Protein AF-A0A430Q143-F1 (afdb_monomer_lite)

Sequence (248 aa):
MFEYNDLSDDVNMSIYPQNSDQIRIHHLNEYNWKRNSNNDSSLFFENNLFEITYNGSSPKLTSSYEQFRISNTTQHHKDMPHLLFKPGWIIQFDILFNNLTSNFNQSRFGLQLMMMSNLTLDPTEEFRKEMTNILLDESVSKMNNNAEQYSRNSTHPSAFLQIKPACFIDNHLRTVQNSRYVHNGKHQDILQNNKIINYSFRSIFCADRLNPNSNNDTSLKPIGIRLLNVSFGTSTDGFYAKSKFIVW

Foldseek 3Di:
DKKFQPPVLALAPPVDDPPDPRMDDDDQVQWDKDKDCPPVPDPDDDVQKGKIKIWTDHPQADTKMKMKMAGCPFFFDPFPPRDTHDHPQDMDIKIKFAQHDAPYPRIWDWDKDKAWALAFDDQPWAFDDDPQKGFRNHIPVVVVDPDDDDDPPDPDGGRIDGHDQWKFLDPVDRDPVRIFGKDKHPDWHDDPDCPVVCPDPVCVVQVCQSDVPPPDPDPRHHIDITIMMMITGHRPPSSCVPSVIIMD

Structure (mmCIF, N/CA/C/O backbone):
data_AF-A0A430Q143-F1
#
_entry.id   AF-A0A430Q143-F1
#
loop_
_atom_site.group_PDB
_atom_site.id
_atom_site.type_symbol
_atom_site.label_atom_id
_atom_site.label_alt_id
_atom_site.label_comp_id
_atom_site.label_asym_id
_atom_site.label_entity_id
_atom_site.label_seq_id
_atom_site.pdbx_PDB_ins_code
_atom_site.Cartn_x
_atom_site.Cartn_y
_atom_site.Cartn_z
_atom_site.occupancy
_atom_site.B_iso_or_equiv
_atom_site.auth_seq_id
_atom_site.auth_comp_id
_atom_site.auth_asym_id
_atom_site.auth_atom_id
_atom_site.pdbx_PDB_model_num
ATOM 1 N N . MET A 1 1 ? -8.078 -1.698 -2.113 1.00 86.81 1 MET A N 1
ATOM 2 C CA . MET A 1 1 ? -8.219 -1.736 -0.643 1.00 86.81 1 MET A CA 1
ATOM 3 C C . MET A 1 1 ? -9.053 -2.952 -0.282 1.00 86.81 1 MET A C 1
ATOM 5 O O . MET A 1 1 ? -9.912 -3.336 -1.069 1.00 86.81 1 MET A O 1
ATOM 9 N N . PHE A 1 2 ? -8.799 -3.554 0.870 1.00 87.56 2 PHE A N 1
ATOM 10 C CA . PHE A 1 2 ? -9.586 -4.660 1.399 1.00 87.56 2 PHE A CA 1
ATOM 11 C C . PHE A 1 2 ? -10.156 -4.288 2.752 1.00 87.56 2 PHE A C 1
ATOM 13 O O . PHE A 1 2 ? 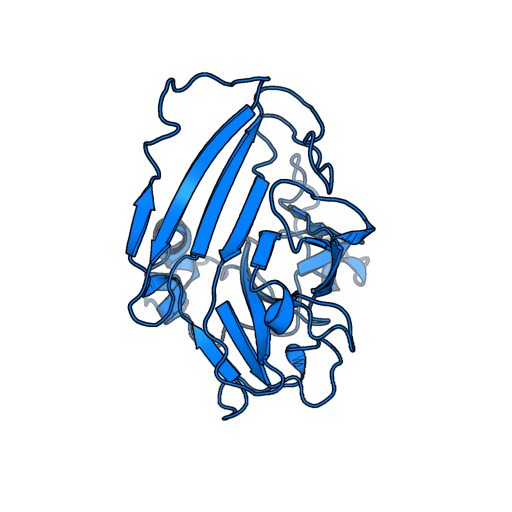-9.499 -3.603 3.533 1.00 87.56 2 PHE A O 1
ATOM 20 N N . GLU A 1 3 ? -11.347 -4.792 3.013 1.00 87.94 3 GLU A N 1
ATOM 21 C CA . GLU A 1 3 ? -11.880 -4.979 4.347 1.00 87.94 3 GLU A CA 1
ATOM 22 C C . GLU A 1 3 ? -12.007 -6.486 4.578 1.00 87.94 3 GLU A C 1
ATOM 24 O O . GLU A 1 3 ? -12.503 -7.188 3.700 1.00 87.94 3 GLU A O 1
ATOM 29 N N . TYR A 1 4 ? -11.577 -7.004 5.720 1.00 88.62 4 TYR A N 1
ATOM 30 C CA . TYR A 1 4 ? -11.740 -8.416 6.048 1.00 88.62 4 TYR A CA 1
ATOM 31 C C . TYR A 1 4 ? -12.174 -8.601 7.498 1.00 88.62 4 TYR A C 1
ATOM 33 O O . TYR A 1 4 ? -11.926 -7.747 8.352 1.00 88.62 4 TYR A O 1
ATOM 41 N N . ASN A 1 5 ? -12.868 -9.703 7.758 1.00 88.38 5 ASN A N 1
ATOM 42 C CA . ASN A 1 5 ? -13.300 -10.082 9.092 1.00 88.38 5 ASN A CA 1
ATOM 43 C C . ASN A 1 5 ? -12.167 -10.837 9.790 1.00 88.38 5 ASN A C 1
ATOM 45 O O . ASN A 1 5 ? -11.979 -12.030 9.552 1.00 88.38 5 ASN A O 1
ATOM 49 N N . ASP A 1 6 ? -11.395 -10.138 10.617 1.00 86.31 6 ASP A N 1
ATOM 50 C CA . ASP A 1 6 ? -10.249 -10.713 11.314 1.00 86.31 6 ASP A CA 1
ATOM 51 C C . ASP A 1 6 ? -10.681 -11.512 12.549 1.00 86.31 6 ASP A C 1
ATOM 53 O O . ASP A 1 6 ? -10.524 -11.076 13.689 1.00 86.31 6 ASP A O 1
ATOM 57 N N . LEU A 1 7 ? -11.262 -12.688 12.307 1.00 84.94 7 LEU A N 1
ATOM 58 C CA . LEU A 1 7 ? -11.804 -13.564 13.351 1.00 84.94 7 LEU A CA 1
ATOM 59 C C . LEU A 1 7 ? -10.733 -14.018 14.352 1.00 84.94 7 LEU A C 1
ATOM 61 O O . LEU A 1 7 ? -11.012 -14.168 15.542 1.00 84.94 7 LEU A O 1
ATOM 65 N N . SER A 1 8 ? -9.519 -14.240 13.849 1.00 84.56 8 SER A N 1
ATOM 66 C CA . SER A 1 8 ? -8.346 -14.672 14.616 1.00 84.56 8 SER A CA 1
ATOM 67 C C . SER A 1 8 ? -7.631 -13.515 15.306 1.00 84.56 8 SER A C 1
ATOM 69 O O . SER A 1 8 ? -6.799 -13.752 16.181 1.00 84.56 8 SER A O 1
ATOM 71 N N . ASP A 1 9 ? -7.942 -12.282 14.901 1.00 82.88 9 ASP A N 1
ATOM 72 C CA . ASP A 1 9 ? -7.327 -11.063 15.402 1.00 82.88 9 ASP A CA 1
ATOM 73 C C . ASP A 1 9 ? -5.793 -11.038 15.223 1.00 82.88 9 ASP A C 1
ATOM 75 O O . ASP A 1 9 ? -5.040 -10.572 16.080 1.00 82.88 9 ASP A O 1
ATOM 79 N N . ASP A 1 10 ? -5.299 -11.597 14.117 1.00 83.25 10 ASP A N 1
ATOM 80 C CA . ASP A 1 10 ? -3.870 -11.790 13.839 1.00 83.25 10 ASP A CA 1
ATOM 81 C C . ASP A 1 10 ? -3.296 -10.765 12.847 1.00 83.25 10 ASP A C 1
ATOM 83 O O . ASP A 1 10 ? -2.088 -10.741 12.596 1.00 83.25 10 ASP A O 1
ATOM 87 N N . VAL A 1 11 ? -4.150 -9.883 12.313 1.00 82.69 11 VAL A N 1
ATOM 88 C CA . VAL A 1 11 ? -3.799 -8.855 11.324 1.00 82.69 11 VAL A CA 1
ATOM 89 C C . VAL A 1 11 ? -3.174 -9.456 10.056 1.00 82.69 11 VAL A C 1
ATOM 91 O O . VAL A 1 11 ? -2.429 -8.792 9.336 1.00 82.69 11 VAL A O 1
ATOM 94 N N . ASN A 1 12 ? -3.470 -10.717 9.744 1.00 82.31 12 ASN A N 1
ATOM 95 C CA . ASN A 1 12 ? -2.880 -11.405 8.610 1.00 82.31 12 ASN A CA 1
ATOM 96 C C . ASN A 1 12 ? -3.915 -11.657 7.513 1.00 82.31 12 ASN A C 1
ATOM 98 O O . ASN A 1 12 ? -4.542 -12.708 7.439 1.00 82.31 12 ASN A O 1
ATOM 102 N N . MET A 1 13 ? -4.035 -10.718 6.574 1.00 81.31 13 MET A N 1
ATOM 103 C CA . MET A 1 13 ? -4.936 -10.878 5.428 1.00 81.31 13 MET A CA 1
ATOM 104 C C . MET A 1 13 ? -4.580 -12.073 4.520 1.00 81.31 13 MET A C 1
ATOM 106 O O . MET A 1 13 ? -5.461 -12.604 3.848 1.00 81.31 13 MET A O 1
ATOM 110 N N . SER A 1 14 ? -3.325 -12.545 4.511 1.00 73.25 14 SER A N 1
ATOM 111 C CA . SER A 1 14 ? -2.878 -13.573 3.552 1.00 73.25 14 SER A CA 1
ATOM 112 C C . SER A 1 14 ? -3.553 -14.941 3.712 1.00 73.25 14 SER A C 1
ATOM 114 O O . SER A 1 14 ? -3.473 -15.764 2.803 1.00 73.25 14 SER A O 1
ATOM 116 N N . ILE A 1 15 ? -4.239 -15.189 4.832 1.00 73.62 15 ILE A N 1
ATOM 117 C CA . ILE A 1 15 ? -4.971 -16.442 5.070 1.00 73.62 15 ILE A CA 1
ATOM 118 C C . ILE A 1 15 ? -6.372 -16.452 4.445 1.00 73.62 15 ILE A C 1
ATOM 120 O O . ILE A 1 15 ? -6.985 -17.515 4.347 1.00 73.62 15 ILE A O 1
ATOM 124 N N . TYR A 1 16 ? -6.895 -15.294 4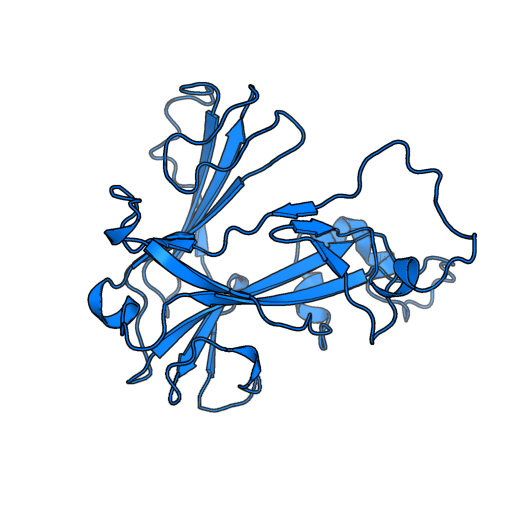.030 1.00 74.12 16 TYR A N 1
ATOM 125 C CA . TYR A 1 16 ? -8.256 -15.187 3.515 1.00 74.12 16 TYR A CA 1
ATOM 126 C C . TYR A 1 16 ? -8.261 -15.242 1.975 1.00 74.12 16 TYR A C 1
ATOM 128 O O . TYR A 1 16 ? -7.617 -14.417 1.321 1.00 74.12 16 TYR A O 1
ATOM 136 N N . PRO A 1 17 ? -9.006 -16.175 1.350 1.00 71.75 17 PRO A N 1
ATOM 137 C CA . PRO A 1 17 ? -9.115 -16.222 -0.103 1.00 71.75 17 PRO A CA 1
ATOM 138 C C . PRO A 1 17 ? -9.960 -15.053 -0.630 1.00 71.75 17 PRO A C 1
ATOM 140 O O . PRO A 1 17 ? -10.962 -14.681 -0.023 1.00 71.75 17 PRO A O 1
ATOM 143 N N . GLN A 1 18 ? -9.602 -14.508 -1.801 1.00 66.56 18 GLN A N 1
ATOM 144 C CA . GLN A 1 18 ? -10.242 -13.313 -2.386 1.00 66.56 18 GLN A CA 1
ATOM 145 C C . GLN A 1 18 ? -11.763 -13.432 -2.605 1.00 66.56 18 GLN A C 1
ATOM 147 O O . GLN A 1 18 ? -12.446 -12.414 -2.618 1.00 66.56 18 GLN A O 1
ATOM 152 N N . ASN A 1 19 ? -12.292 -14.653 -2.743 1.00 65.50 19 ASN A N 1
ATOM 153 C CA . ASN A 1 19 ? -13.724 -14.931 -2.932 1.00 65.50 19 ASN A CA 1
ATOM 154 C C . ASN A 1 19 ? -14.425 -15.382 -1.638 1.00 65.50 19 ASN A C 1
ATOM 156 O O . ASN A 1 19 ? -15.444 -16.066 -1.691 1.00 65.50 19 ASN A O 1
ATOM 160 N N . SER A 1 20 ? -13.846 -15.076 -0.479 1.00 78.06 20 SER A N 1
ATOM 161 C CA . SER A 1 20 ? -14.454 -15.369 0.815 1.00 78.06 20 SER A CA 1
ATOM 162 C C . SER A 1 20 ? -15.526 -14.340 1.158 1.00 78.06 20 SER A C 1
ATOM 164 O O . SER A 1 20 ? -15.284 -13.141 1.038 1.00 78.06 20 SER A O 1
ATOM 166 N N . ASP A 1 21 ? -16.643 -14.788 1.734 1.00 84.88 21 ASP A N 1
ATOM 167 C CA . ASP A 1 21 ? -17.639 -13.905 2.365 1.00 84.88 21 ASP A CA 1
ATOM 168 C C . ASP A 1 21 ? -17.055 -13.098 3.546 1.00 84.88 21 ASP A C 1
ATOM 170 O O . ASP A 1 21 ? -17.686 -12.175 4.057 1.00 84.88 21 ASP A O 1
ATOM 174 N N . GLN A 1 22 ? -15.836 -13.439 3.979 1.00 87.62 22 GLN A N 1
ATOM 175 C CA . GLN A 1 22 ? -15.070 -12.744 5.013 1.00 87.62 22 GLN A CA 1
ATOM 176 C C . GLN A 1 22 ? -14.208 -11.595 4.468 1.00 87.62 22 GLN A C 1
ATOM 178 O O . GLN A 1 22 ? -13.495 -10.973 5.251 1.00 87.62 22 GLN A O 1
ATOM 183 N N . ILE A 1 23 ? -14.229 -11.312 3.159 1.00 88.62 23 ILE A N 1
ATOM 184 C CA . ILE A 1 23 ? -13.501 -10.190 2.553 1.00 88.62 23 ILE A CA 1
ATOM 185 C C . ILE A 1 23 ? -14.451 -9.345 1.708 1.00 88.62 23 ILE A C 1
ATOM 187 O O . ILE A 1 23 ? -15.268 -9.849 0.943 1.00 88.62 23 ILE A O 1
ATOM 191 N N . ARG A 1 24 ? -14.284 -8.027 1.779 1.00 87.00 24 ARG A N 1
ATOM 192 C CA . ARG A 1 24 ? -14.801 -7.078 0.798 1.00 87.00 24 ARG A CA 1
ATOM 193 C C . ARG A 1 24 ? -13.650 -6.376 0.102 1.00 87.00 24 ARG A C 1
ATOM 195 O O . ARG A 1 24 ? -12.766 -5.793 0.729 1.00 87.00 24 ARG A O 1
ATOM 202 N N . ILE A 1 25 ? -13.672 -6.428 -1.224 1.00 85.81 25 ILE A N 1
ATOM 203 C CA . ILE A 1 25 ? -12.694 -5.746 -2.066 1.00 85.81 25 ILE A CA 1
ATOM 204 C C . ILE A 1 25 ? -13.269 -4.393 -2.473 1.00 85.81 25 ILE A C 1
ATOM 206 O O . ILE A 1 25 ? -14.365 -4.296 -3.020 1.00 85.81 25 ILE A O 1
ATOM 210 N N . HIS A 1 26 ? -12.496 -3.344 -2.223 1.00 83.44 26 HIS A N 1
ATOM 211 C CA . HIS A 1 26 ? -12.792 -1.989 -2.654 1.00 83.44 26 HIS A CA 1
ATOM 212 C C . HIS A 1 26 ? -11.775 -1.587 -3.718 1.00 83.44 26 HIS A C 1
ATOM 214 O O . HIS A 1 26 ? -10.597 -1.327 -3.422 1.00 83.44 26 HIS A O 1
ATOM 220 N N . HIS A 1 27 ? -12.217 -1.564 -4.972 1.00 82.38 27 HIS A N 1
ATOM 221 C CA . HIS A 1 27 ? -11.365 -1.178 -6.086 1.00 82.38 27 HIS A CA 1
ATOM 222 C C . HIS A 1 27 ? -11.224 0.347 -6.136 1.00 82.38 27 HIS A C 1
ATOM 224 O O . HIS A 1 27 ? -12.205 1.069 -6.283 1.00 82.38 27 HIS A O 1
ATOM 230 N N . LEU A 1 28 ? -9.990 0.847 -6.016 1.00 81.62 28 LEU A N 1
ATOM 231 C CA . LEU A 1 28 ? -9.709 2.290 -5.967 1.00 81.62 28 LEU A CA 1
ATOM 232 C C . LEU A 1 28 ? -10.005 3.014 -7.295 1.00 81.62 28 LEU A C 1
ATOM 234 O O . LEU A 1 28 ? -10.127 4.234 -7.316 1.00 81.62 28 LEU A O 1
ATOM 238 N N . ASN A 1 29 ? -10.176 2.278 -8.397 1.00 79.44 29 ASN A N 1
ATOM 239 C CA . ASN A 1 29 ? -10.626 2.824 -9.681 1.00 79.44 29 ASN A CA 1
ATOM 240 C C . ASN A 1 29 ? -12.134 3.153 -9.713 1.00 79.44 29 ASN A C 1
ATOM 242 O O . ASN A 1 29 ? -12.566 3.867 -10.610 1.00 79.44 29 ASN A O 1
ATOM 246 N N . GLU A 1 30 ? -12.929 2.672 -8.749 1.00 80.19 30 GLU A N 1
ATOM 247 C CA . GLU A 1 30 ? -14.344 3.051 -8.583 1.00 80.19 30 GLU A CA 1
ATOM 248 C C . GLU A 1 30 ? -14.506 4.407 -7.869 1.00 80.19 30 GLU A C 1
ATOM 250 O O . GLU A 1 30 ? -15.625 4.896 -7.697 1.00 80.19 30 GLU A O 1
ATOM 255 N N . TYR A 1 31 ? -13.408 5.011 -7.408 1.00 82.56 31 TYR A N 1
ATOM 256 C CA . TYR A 1 31 ? -13.429 6.235 -6.616 1.00 82.56 31 TYR A CA 1
ATOM 257 C C . TYR A 1 31 ? -13.321 7.447 -7.532 1.00 82.56 31 TYR A C 1
ATOM 259 O O . TYR A 1 31 ? -12.546 7.479 -8.487 1.00 82.56 31 TYR A O 1
ATOM 267 N N . ASN A 1 32 ? -14.080 8.484 -7.199 1.00 84.75 32 ASN A N 1
ATOM 268 C CA . ASN A 1 32 ? -13.930 9.792 -7.804 1.00 84.75 32 ASN A CA 1
ATOM 269 C C . ASN A 1 32 ? -12.822 10.549 -7.070 1.00 84.75 32 ASN A C 1
ATOM 271 O O . ASN A 1 32 ? -13.020 10.998 -5.935 1.00 84.75 32 ASN A O 1
ATOM 275 N N . TRP A 1 33 ? -11.666 10.651 -7.721 1.00 84.38 33 TRP A N 1
ATOM 276 C CA . TRP A 1 33 ? -10.485 11.334 -7.210 1.00 84.38 33 TRP A CA 1
ATOM 277 C C . TRP A 1 33 ? -10.480 12.798 -7.634 1.00 84.38 33 TRP A C 1
ATOM 279 O O . TRP A 1 33 ? -10.574 13.124 -8.817 1.00 84.38 33 TRP A O 1
ATOM 289 N N . LYS A 1 34 ? -10.330 13.693 -6.661 1.00 85.88 34 LYS A N 1
ATOM 290 C CA . LYS A 1 34 ? -10.215 15.133 -6.882 1.00 85.88 34 LYS A CA 1
ATOM 291 C C . LYS A 1 34 ? -8.958 15.646 -6.210 1.00 85.88 34 LYS A C 1
ATOM 293 O O . LYS A 1 34 ? -8.753 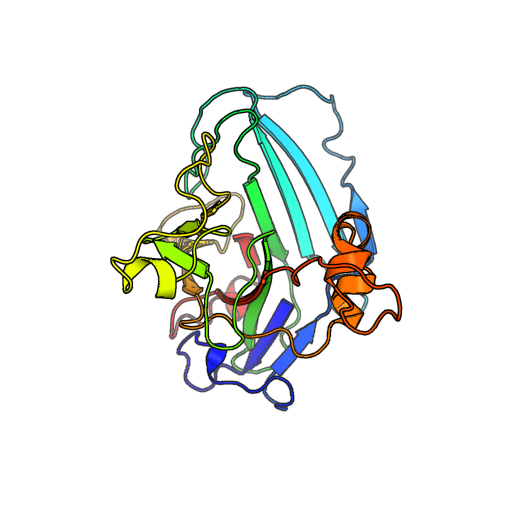15.409 -5.022 1.00 85.88 34 LYS A O 1
ATOM 298 N N . ARG A 1 35 ? -8.137 16.387 -6.953 1.00 83.38 35 ARG A N 1
ATOM 299 C CA . ARG A 1 35 ? -7.032 17.140 -6.357 1.00 83.38 35 ARG A CA 1
ATOM 300 C C . ARG A 1 35 ? -7.601 18.125 -5.338 1.00 83.38 35 ARG A C 1
ATOM 302 O O . ARG A 1 35 ? -8.546 18.854 -5.640 1.00 83.38 35 ARG A O 1
ATOM 309 N N . ASN A 1 36 ? -7.030 18.136 -4.142 1.00 77.50 36 ASN A N 1
ATOM 310 C CA . ASN A 1 36 ? -7.363 19.113 -3.123 1.00 77.50 36 ASN A CA 1
ATOM 311 C C . ASN A 1 36 ? -6.637 20.427 -3.433 1.00 77.50 36 ASN A C 1
ATOM 313 O O . ASN A 1 36 ? -5.451 20.566 -3.146 1.00 77.50 36 ASN A O 1
ATOM 317 N N . SER A 1 37 ? -7.349 21.377 -4.035 1.00 68.31 37 SER A N 1
ATOM 318 C CA . SER A 1 37 ? -6.799 22.678 -4.428 1.00 68.31 37 SER A CA 1
ATOM 319 C C . SER A 1 37 ? -6.650 23.665 -3.267 1.00 68.31 37 SER A C 1
ATOM 321 O O . SER A 1 37 ? -6.117 24.751 -3.456 1.00 68.31 37 SER A O 1
ATOM 323 N N . ASN A 1 38 ? -7.103 23.324 -2.055 1.00 63.19 38 ASN A N 1
ATOM 324 C CA . ASN A 1 38 ? -7.001 24.233 -0.907 1.00 63.19 38 ASN A CA 1
ATOM 325 C C . ASN A 1 38 ? -5.547 24.467 -0.454 1.00 63.19 38 ASN A C 1
ATOM 327 O O . ASN A 1 38 ? -5.288 25.462 0.213 1.00 63.19 38 ASN A O 1
ATOM 331 N N . ASN A 1 39 ? -4.611 23.601 -0.866 1.00 53.88 39 ASN A N 1
ATOM 332 C CA . ASN A 1 39 ? -3.168 23.764 -0.658 1.00 53.88 39 ASN A CA 1
ATOM 333 C C . ASN A 1 39 ? -2.442 24.306 -1.911 1.00 53.88 39 ASN A C 1
ATOM 335 O O . ASN A 1 39 ? -1.217 24.335 -1.936 1.00 53.88 39 ASN A O 1
ATOM 339 N N . ASP A 1 40 ? -3.162 24.753 -2.953 1.00 55.44 40 ASP A N 1
ATOM 340 C CA . ASP A 1 40 ? -2.560 25.326 -4.173 1.00 55.44 40 ASP A CA 1
ATOM 341 C C . ASP A 1 40 ? -2.059 26.770 -3.977 1.00 55.44 40 ASP A C 1
ATOM 343 O O . ASP A 1 40 ? -1.713 27.440 -4.956 1.00 55.44 40 ASP A O 1
ATOM 347 N N . SER A 1 41 ? -1.999 27.278 -2.737 1.00 46.50 41 SER A N 1
ATOM 348 C CA . SER A 1 41 ? -1.341 28.548 -2.426 1.00 46.50 41 SER A CA 1
ATOM 349 C C . SER A 1 41 ? 0.168 28.387 -2.601 1.00 46.50 41 SER A C 1
ATOM 351 O O . SER A 1 41 ? 0.933 28.242 -1.655 1.00 46.50 41 SER A O 1
ATOM 353 N N . SER A 1 42 ? 0.545 28.458 -3.873 1.00 46.97 42 SER A N 1
ATOM 354 C CA . SER A 1 42 ? 1.858 28.399 -4.482 1.00 46.97 42 SER A CA 1
ATOM 355 C C . SER A 1 42 ? 2.472 27.009 -4.680 1.00 46.97 42 SER A C 1
ATOM 357 O O . SER A 1 42 ? 2.669 26.225 -3.763 1.00 46.97 42 SER A O 1
ATOM 359 N N . LEU A 1 43 ? 2.862 26.740 -5.928 1.00 54.56 43 LEU A N 1
ATOM 360 C CA . LEU A 1 43 ? 3.749 25.650 -6.348 1.00 54.56 43 LEU A CA 1
ATOM 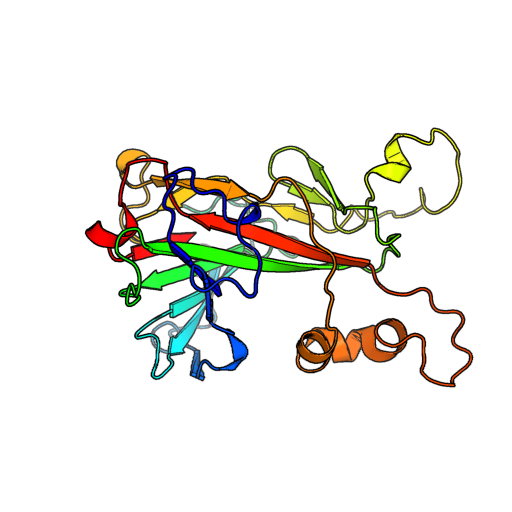361 C C . LEU A 1 43 ? 5.187 25.848 -5.805 1.00 54.56 43 LEU A C 1
ATOM 363 O O . LEU A 1 43 ? 6.160 25.566 -6.504 1.00 54.56 43 LEU A O 1
ATOM 367 N N . PHE A 1 44 ? 5.343 26.406 -4.603 1.00 54.53 44 PHE A N 1
ATOM 368 C CA . PHE A 1 44 ? 6.627 26.591 -3.945 1.00 54.53 44 PHE A CA 1
ATOM 369 C C . PHE A 1 44 ? 6.860 25.450 -2.959 1.00 54.53 44 PHE A C 1
ATOM 371 O O . PHE A 1 44 ? 5.944 24.956 -2.308 1.00 54.53 44 PHE A O 1
ATOM 378 N N . PHE A 1 45 ? 8.113 25.014 -2.870 1.00 60.44 45 PHE A N 1
ATOM 379 C CA . PHE A 1 45 ? 8.533 24.036 -1.880 1.00 60.44 45 PHE A CA 1
ATOM 380 C C . PHE A 1 45 ? 8.561 24.704 -0.498 1.00 60.44 45 PHE A C 1
ATOM 382 O O . PHE A 1 45 ? 9.593 25.246 -0.094 1.00 60.44 45 PHE A O 1
ATOM 389 N N . GLU A 1 46 ? 7.448 24.694 0.233 1.00 64.81 46 GLU A N 1
ATOM 390 C CA . GLU A 1 46 ? 7.463 25.084 1.643 1.00 64.81 46 GLU A CA 1
ATOM 391 C C . GLU A 1 46 ? 8.360 24.113 2.419 1.00 64.81 46 GLU A C 1
ATOM 393 O O . GLU A 1 46 ? 8.206 22.895 2.342 1.00 64.81 46 GLU A O 1
ATOM 398 N N . ASN A 1 47 ? 9.349 24.641 3.145 1.00 73.31 47 ASN A N 1
ATOM 399 C CA . ASN A 1 47 ? 10.352 23.831 3.846 1.00 73.31 47 ASN A CA 1
ATOM 400 C C . ASN A 1 47 ? 11.012 22.769 2.951 1.00 73.31 47 ASN A C 1
ATOM 402 O O . ASN A 1 47 ? 11.253 21.644 3.393 1.00 73.31 47 ASN A O 1
ATOM 406 N N . ASN A 1 48 ? 11.298 23.110 1.689 1.00 81.31 48 ASN A N 1
ATOM 407 C CA . ASN A 1 48 ? 11.934 22.193 0.741 1.00 81.31 48 ASN A CA 1
ATOM 408 C C . ASN A 1 48 ? 11.079 20.960 0.373 1.00 81.31 48 ASN A C 1
ATOM 410 O O . ASN A 1 48 ? 11.585 20.040 -0.268 1.00 81.31 48 ASN A O 1
ATOM 414 N N . LEU A 1 49 ? 9.785 20.947 0.721 1.00 82.12 49 LEU A N 1
ATOM 415 C CA . LEU A 1 49 ? 8.828 19.887 0.401 1.00 82.12 49 LEU A CA 1
ATOM 416 C C . LEU A 1 49 ? 7.725 20.412 -0.512 1.00 82.12 49 LEU A C 1
ATOM 418 O O . LEU A 1 49 ? 7.178 21.489 -0.308 1.00 82.12 49 LEU A O 1
ATOM 422 N N . PHE A 1 50 ? 7.387 19.616 -1.515 1.00 82.94 50 PHE A N 1
ATOM 423 C CA . PHE A 1 50 ? 6.228 19.826 -2.361 1.00 82.94 50 PHE A CA 1
ATOM 424 C C . PHE A 1 50 ? 5.248 18.682 -2.134 1.00 82.94 50 PHE A C 1
ATOM 426 O O . PHE A 1 50 ? 5.634 17.509 -2.156 1.00 82.94 50 PHE A O 1
ATOM 433 N N . GLU A 1 51 ? 3.986 19.032 -1.912 1.00 82.69 51 GLU A N 1
ATOM 434 C CA . GLU A 1 51 ? 2.926 18.103 -1.551 1.00 82.69 51 GLU A CA 1
ATOM 435 C C . GLU A 1 51 ? 1.722 18.280 -2.477 1.00 82.69 51 GLU A C 1
ATOM 437 O O . GLU A 1 51 ? 1.259 19.394 -2.714 1.00 82.69 51 GLU A O 1
ATOM 442 N N . ILE A 1 52 ? 1.191 17.166 -2.978 1.00 82.88 52 ILE A N 1
ATOM 443 C CA . ILE A 1 52 ? -0.091 17.124 -3.681 1.00 82.88 52 ILE A CA 1
ATOM 444 C C . ILE A 1 52 ? -0.984 16.108 -2.985 1.00 82.88 52 ILE A C 1
ATOM 446 O O . ILE A 1 52 ? -0.603 14.952 -2.818 1.00 82.88 52 ILE A O 1
ATOM 450 N N . THR A 1 53 ? -2.209 16.516 -2.672 1.00 83.50 53 THR A N 1
ATOM 451 C CA . THR A 1 53 ? -3.215 15.641 -2.067 1.00 83.50 53 THR A CA 1
ATOM 452 C C . THR A 1 53 ? -4.369 15.402 -3.033 1.00 83.50 53 THR A C 1
ATOM 454 O O . THR A 1 53 ? -4.906 16.342 -3.622 1.00 83.50 53 THR A O 1
ATOM 457 N N . TYR A 1 54 ? -4.779 14.146 -3.171 1.00 85.06 54 TYR A N 1
ATOM 458 C CA . TYR A 1 54 ? -5.950 13.708 -3.919 1.00 85.06 54 TYR A CA 1
ATOM 459 C C . TYR A 1 54 ? -6.969 13.093 -2.969 1.00 85.06 54 TYR A C 1
ATOM 461 O O . TYR A 1 54 ? -6.699 12.105 -2.298 1.00 85.06 54 TYR A O 1
ATOM 469 N N . ASN A 1 55 ? -8.173 13.648 -2.956 1.00 84.25 55 ASN A N 1
ATOM 470 C CA . ASN A 1 55 ? -9.287 13.141 -2.174 1.00 84.25 55 ASN A CA 1
ATOM 471 C C . ASN A 1 55 ? -10.131 12.209 -3.045 1.00 84.25 55 ASN A C 1
ATOM 473 O O . ASN A 1 55 ? -10.679 12.630 -4.064 1.00 84.25 55 ASN A O 1
ATOM 477 N N . GLY A 1 56 ? -10.240 10.954 -2.633 1.00 82.81 56 GLY A N 1
ATOM 478 C CA . GLY A 1 56 ? -11.088 9.933 -3.227 1.00 82.81 56 GLY A CA 1
ATOM 479 C C . GLY A 1 56 ? -12.406 9.804 -2.471 1.00 82.81 56 GLY A C 1
ATOM 480 O O . GLY A 1 56 ? -12.457 9.727 -1.242 1.00 82.81 56 GLY A O 1
ATOM 481 N N . SER A 1 57 ? -13.503 9.744 -3.214 1.00 78.56 57 SER A N 1
ATOM 482 C CA . SER A 1 57 ? -14.824 9.451 -2.654 1.00 78.56 57 SER A CA 1
ATOM 483 C C . SER A 1 57 ? -15.529 8.401 -3.495 1.00 78.56 57 SER A C 1
ATOM 485 O O . SER A 1 57 ? -15.405 8.394 -4.718 1.00 78.56 57 SER A O 1
ATOM 487 N N . SER A 1 58 ? -16.285 7.516 -2.853 1.00 75.69 58 SER A N 1
ATOM 488 C CA . SER A 1 58 ? -17.199 6.614 -3.549 1.00 75.69 58 SER A CA 1
ATOM 489 C C . SER A 1 58 ? -18.513 6.507 -2.772 1.00 75.69 58 SER A C 1
ATOM 491 O O . SER A 1 58 ? -18.532 6.754 -1.566 1.00 75.69 58 SER A O 1
ATOM 493 N N . PRO A 1 59 ? -19.626 6.103 -3.406 1.00 66.44 59 PRO A N 1
ATOM 494 C CA . PRO A 1 59 ? -20.887 5.873 -2.694 1.00 66.44 59 PRO A CA 1
ATOM 495 C C . PRO A 1 59 ? -20.771 4.846 -1.556 1.00 66.44 59 PRO A C 1
ATOM 497 O O . PRO A 1 59 ? -21.588 4.842 -0.643 1.00 66.44 59 PRO A O 1
ATOM 500 N N . LYS A 1 60 ? -19.757 3.971 -1.618 1.00 62.72 60 LYS A N 1
ATOM 501 C CA . LYS A 1 60 ? -19.474 2.928 -0.625 1.00 62.72 60 LYS A CA 1
ATOM 502 C C . LYS A 1 60 ? -18.490 3.391 0.460 1.00 62.72 60 LYS A C 1
ATOM 504 O O . LYS A 1 60 ? -18.321 2.682 1.446 1.00 62.72 60 LYS A O 1
ATOM 509 N N . LEU A 1 61 ? -17.808 4.526 0.269 1.00 63.53 61 LEU A N 1
ATOM 510 C CA . LEU A 1 61 ? -16.738 5.011 1.139 1.00 63.53 61 LEU A CA 1
ATOM 511 C C . LEU A 1 61 ? -16.686 6.546 1.172 1.00 63.53 61 LEU A C 1
ATOM 513 O O . LEU A 1 61 ? -16.283 7.210 0.211 1.00 63.53 61 LEU A O 1
ATOM 517 N N . THR A 1 62 ? -17.030 7.112 2.323 1.00 55.69 62 THR A N 1
ATOM 518 C CA . THR A 1 62 ? -16.863 8.535 2.614 1.00 55.69 62 THR A CA 1
ATOM 519 C C . THR A 1 62 ? -15.435 8.792 3.100 1.00 55.69 62 THR A C 1
ATOM 521 O O . THR A 1 62 ? -15.125 8.484 4.239 1.00 55.69 62 THR A O 1
ATOM 524 N N . SER A 1 63 ? -14.594 9.366 2.229 1.00 60.97 63 SER A N 1
ATOM 525 C CA . SER A 1 63 ? -13.252 9.944 2.472 1.00 60.97 63 SER A CA 1
ATOM 526 C C . SER A 1 63 ? -12.039 9.007 2.630 1.00 60.97 63 SER A C 1
ATOM 528 O O . SER A 1 63 ? -11.503 8.812 3.717 1.00 60.97 63 SER A O 1
ATOM 530 N N . SER A 1 64 ? -11.496 8.541 1.503 1.00 61.25 64 SER A N 1
ATOM 531 C CA . SER A 1 64 ? -10.069 8.185 1.410 1.00 61.25 64 SER A CA 1
ATOM 532 C C . SER A 1 64 ? -9.302 9.352 0.793 1.00 61.25 64 SER A C 1
ATOM 534 O O . SER A 1 64 ? -9.824 9.997 -0.112 1.00 61.25 64 SER A O 1
ATOM 536 N N . TYR A 1 65 ? -8.072 9.630 1.210 1.00 67.06 65 TYR A N 1
ATOM 537 C CA . TYR A 1 65 ? -7.204 10.515 0.433 1.00 67.06 65 TYR A CA 1
ATOM 538 C C . TYR A 1 65 ? -5.801 9.934 0.289 1.00 67.06 65 TYR A C 1
ATOM 540 O O . TYR A 1 65 ? -5.301 9.236 1.168 1.00 67.06 65 TYR A O 1
ATOM 548 N N . GLU A 1 66 ? -5.186 10.218 -0.851 1.00 70.31 66 GLU A N 1
ATOM 549 C CA . GLU A 1 66 ? -3.815 9.854 -1.193 1.00 70.31 66 GLU A CA 1
ATOM 550 C C . GLU A 1 66 ? -2.987 11.132 -1.267 1.00 70.31 66 GLU A C 1
ATOM 552 O O . GLU A 1 66 ? -3.407 12.123 -1.869 1.00 70.31 66 GLU A O 1
ATOM 557 N N . GLN A 1 67 ? -1.816 11.130 -0.644 1.00 71.38 67 GLN A N 1
ATOM 558 C CA . GLN A 1 67 ? -0.960 12.304 -0.555 1.00 71.38 67 GLN A CA 1
ATOM 559 C C . GLN A 1 67 ? 0.444 11.964 -1.041 1.00 71.38 67 GLN A C 1
ATOM 561 O O . GLN A 1 67 ? 1.086 11.024 -0.579 1.00 71.38 67 GLN A O 1
ATOM 566 N N . PHE A 1 68 ? 0.915 12.751 -1.998 1.00 75.88 68 PHE A N 1
ATOM 567 C CA . PHE A 1 68 ? 2.181 12.576 -2.688 1.00 75.88 68 PHE A CA 1
ATOM 568 C C . PHE A 1 68 ? 3.121 13.679 -2.234 1.00 75.88 68 PHE A C 1
ATOM 570 O O . PHE A 1 68 ? 2.762 14.856 -2.302 1.00 75.88 68 PHE A O 1
ATOM 577 N N . ARG A 1 69 ? 4.330 13.315 -1.802 1.00 79.19 69 ARG A N 1
ATOM 578 C CA . ARG A 1 69 ? 5.350 14.284 -1.391 1.00 79.19 69 ARG A CA 1
ATOM 579 C C . ARG A 1 69 ? 6.676 14.040 -2.081 1.00 79.19 69 ARG A C 1
ATOM 581 O O . ARG A 1 69 ? 7.145 12.906 -2.186 1.00 79.19 69 ARG A O 1
ATOM 588 N N . ILE A 1 70 ? 7.305 15.131 -2.493 1.00 80.44 70 ILE A N 1
ATOM 589 C CA . ILE A 1 70 ? 8.677 15.156 -2.999 1.00 80.44 70 ILE A CA 1
ATOM 590 C C . ILE A 1 70 ? 9.455 16.254 -2.281 1.00 80.44 70 ILE A C 1
ATOM 592 O O . ILE A 1 70 ? 8.887 17.251 -1.847 1.00 80.44 70 ILE A O 1
ATOM 596 N N . SER A 1 71 ? 10.768 16.082 -2.178 1.00 80.31 71 SER A N 1
ATOM 597 C CA . SER A 1 71 ? 11.664 17.066 -1.570 1.00 80.31 71 SER A CA 1
ATOM 598 C C . SER A 1 71 ? 12.684 17.557 -2.590 1.00 80.31 71 SER A C 1
ATOM 600 O O . SER A 1 71 ? 13.158 16.765 -3.408 1.00 80.31 71 SER A O 1
ATOM 602 N N . ASN A 1 72 ? 13.063 18.834 -2.525 1.00 83.31 72 ASN A N 1
ATOM 603 C CA . ASN A 1 72 ? 14.186 19.379 -3.298 1.00 83.31 72 ASN A CA 1
ATOM 604 C C . ASN A 1 72 ? 15.529 19.294 -2.531 1.00 83.31 72 ASN A C 1
ATOM 606 O O . ASN A 1 72 ? 16.582 19.478 -3.138 1.00 83.31 72 ASN A O 1
ATOM 610 N N . THR A 1 73 ? 15.515 18.939 -1.237 1.00 86.25 73 THR A N 1
ATOM 611 C CA . THR A 1 73 ? 16.712 18.647 -0.419 1.00 86.25 73 THR A CA 1
ATOM 612 C C . THR A 1 73 ? 16.672 17.256 0.224 1.00 86.25 73 THR A C 1
ATOM 614 O O . THR A 1 73 ? 15.616 16.628 0.347 1.00 86.25 73 THR A O 1
ATOM 617 N N . THR A 1 74 ? 17.839 16.735 0.612 1.00 91.44 74 THR A N 1
ATOM 618 C CA . THR A 1 74 ? 17.918 15.502 1.408 1.00 91.44 74 THR A CA 1
ATOM 619 C C . THR A 1 74 ? 17.534 15.822 2.845 1.00 91.44 74 THR A C 1
ATOM 621 O O . THR A 1 74 ? 18.244 16.570 3.514 1.00 91.44 74 THR A O 1
ATOM 624 N N . GLN A 1 75 ? 16.422 15.267 3.318 1.00 88.88 75 GLN A N 1
ATOM 625 C CA . GLN A 1 75 ? 15.905 15.525 4.661 1.00 88.88 75 GLN A CA 1
ATOM 626 C C . GLN A 1 75 ? 14.979 14.404 5.124 1.00 88.88 75 GLN A C 1
ATOM 628 O O . GLN A 1 75 ? 14.385 13.706 4.306 1.00 88.88 75 GLN A O 1
ATOM 633 N N . HIS A 1 76 ? 14.836 14.241 6.435 1.00 89.44 76 HIS A N 1
ATOM 634 C CA . HIS A 1 76 ? 13.790 13.394 6.999 1.00 89.44 76 HIS A CA 1
ATOM 635 C C . HIS A 1 76 ? 12.475 14.167 7.082 1.00 89.44 76 HIS A C 1
ATOM 637 O O . HIS A 1 76 ? 12.477 15.361 7.380 1.00 89.44 76 HIS A O 1
ATOM 643 N N . HIS A 1 77 ? 11.349 13.486 6.865 1.00 85.94 77 HIS A N 1
ATOM 644 C CA . HIS A 1 77 ? 10.051 14.082 7.160 1.00 85.94 77 HIS A CA 1
ATOM 645 C C . HIS A 1 77 ? 9.958 14.455 8.649 1.00 85.94 77 HIS A C 1
ATOM 647 O O . HIS A 1 77 ? 10.380 13.685 9.520 1.00 85.94 77 HIS A O 1
ATOM 653 N N . LYS A 1 78 ? 9.382 15.625 8.945 1.00 86.12 78 LYS A N 1
ATOM 654 C CA . LYS A 1 78 ? 9.224 16.113 10.325 1.00 86.12 78 LYS A CA 1
ATOM 655 C C . LYS A 1 78 ? 8.341 15.189 11.169 1.00 86.12 78 LYS A C 1
ATOM 657 O O . LYS A 1 78 ? 8.624 14.987 12.342 1.00 86.12 78 LYS A O 1
ATOM 662 N N . ASP A 1 79 ? 7.317 14.601 10.555 1.00 86.12 79 ASP A N 1
ATOM 663 C CA . ASP A 1 79 ? 6.369 13.717 11.229 1.00 86.12 79 ASP A CA 1
ATOM 664 C C . ASP A 1 79 ? 6.823 12.259 11.116 1.00 86.12 79 ASP A C 1
ATOM 666 O O . ASP A 1 79 ? 7.452 11.861 10.124 1.00 86.12 79 ASP A O 1
ATOM 670 N N . MET A 1 80 ? 6.479 11.443 12.115 1.00 89.44 80 MET A N 1
ATOM 671 C CA . MET A 1 80 ? 6.729 10.003 12.066 1.00 89.44 80 MET A CA 1
ATOM 672 C C . MET A 1 80 ? 6.100 9.376 10.799 1.00 89.44 80 MET A C 1
ATOM 674 O O . MET A 1 80 ? 5.026 9.807 10.367 1.00 89.44 80 MET A O 1
ATOM 678 N N . PRO A 1 81 ? 6.748 8.365 10.186 1.00 90.06 81 PRO A N 1
ATOM 679 C CA . PRO A 1 81 ? 7.902 7.609 10.683 1.00 90.06 81 PRO A CA 1
ATOM 680 C C . PRO A 1 81 ? 9.273 8.169 10.248 1.00 90.06 81 PRO A C 1
ATOM 682 O O . PRO A 1 81 ? 10.243 7.413 10.187 1.00 90.06 81 PRO A O 1
ATOM 685 N N . HIS A 1 82 ? 9.372 9.473 9.952 1.00 90.00 82 HIS A N 1
ATOM 686 C CA . HIS A 1 82 ? 10.619 10.152 9.577 1.00 90.00 82 HIS A CA 1
ATOM 687 C C . HIS A 1 82 ? 11.328 9.495 8.383 1.00 90.00 82 HIS A C 1
ATOM 689 O O . HIS A 1 82 ? 12.536 9.247 8.414 1.00 90.00 82 HIS A O 1
ATOM 695 N N . LEU A 1 83 ? 10.582 9.176 7.320 1.00 89.12 83 LEU A N 1
ATOM 696 C CA . LEU A 1 83 ? 11.181 8.666 6.085 1.00 89.12 83 LEU A CA 1
ATOM 697 C C . LEU A 1 83 ? 12.172 9.682 5.508 1.00 89.12 83 LEU A C 1
ATOM 699 O O . LEU A 1 83 ? 11.972 10.894 5.606 1.00 89.12 83 LEU A O 1
ATOM 703 N N . LEU A 1 84 ? 13.264 9.166 4.945 1.00 90.19 84 LEU A N 1
ATOM 704 C CA . LEU A 1 84 ? 14.289 9.977 4.302 1.00 90.19 84 LEU A CA 1
ATOM 705 C C . LEU A 1 84 ? 13.840 10.323 2.883 1.00 90.19 84 LEU A C 1
ATOM 707 O O . LEU A 1 84 ? 13.617 9.434 2.065 1.00 90.19 84 LEU A O 1
ATOM 711 N N . PHE A 1 85 ? 13.811 11.609 2.565 1.00 88.75 85 PHE A N 1
ATOM 712 C CA . PHE A 1 85 ? 13.747 12.082 1.196 1.00 88.75 85 PHE A CA 1
ATOM 713 C C . PHE A 1 85 ? 15.144 12.239 0.615 1.00 88.75 85 PHE A C 1
ATOM 715 O O . PHE A 1 85 ? 16.058 12.744 1.269 1.00 88.75 85 PHE A O 1
ATOM 722 N N . LYS A 1 86 ? 15.280 11.872 -0.658 1.00 89.81 86 LYS A N 1
ATOM 723 C CA . LYS A 1 86 ? 16.447 12.170 -1.482 1.00 89.81 86 LYS A CA 1
ATOM 724 C C . LYS A 1 86 ? 15.963 12.791 -2.800 1.00 89.81 86 LYS A C 1
ATOM 726 O O . LYS A 1 86 ? 15.247 12.113 -3.544 1.00 89.81 86 LYS A O 1
ATOM 731 N N . PRO A 1 87 ? 16.318 14.051 -3.099 1.00 86.44 87 PRO A N 1
ATOM 732 C CA . PRO A 1 87 ? 15.759 14.799 -4.227 1.00 86.44 87 PRO A CA 1
ATOM 733 C C . PRO A 1 87 ? 15.988 14.113 -5.560 1.00 86.44 87 PRO A C 1
ATOM 735 O O . PRO A 1 87 ? 17.121 13.777 -5.883 1.00 86.44 87 PRO A O 1
ATOM 738 N N . GLY A 1 88 ? 14.923 13.909 -6.334 1.00 84.12 88 GLY A N 1
ATOM 739 C CA . GLY A 1 88 ? 14.983 13.229 -7.632 1.00 84.12 88 GLY A CA 1
ATOM 740 C C . GLY A 1 88 ? 15.105 11.701 -7.564 1.00 84.12 88 GLY A C 1
ATOM 741 O O . GLY A 1 88 ? 15.066 11.060 -8.607 1.00 84.12 88 GLY A O 1
ATOM 742 N N . TRP A 1 89 ? 15.221 11.110 -6.368 1.00 84.69 89 TRP A N 1
ATOM 743 C CA . TRP A 1 89 ? 15.327 9.655 -6.181 1.00 84.69 89 TRP A CA 1
ATOM 744 C C . TRP A 1 89 ? 14.129 9.060 -5.441 1.00 84.69 89 TRP A C 1
ATOM 746 O O . TRP A 1 89 ? 13.774 7.914 -5.694 1.00 84.69 89 TRP A O 1
ATOM 756 N N . ILE A 1 90 ? 13.529 9.809 -4.510 1.00 88.81 90 ILE A N 1
ATOM 757 C CA . ILE A 1 90 ? 12.481 9.303 -3.617 1.00 88.81 90 ILE A CA 1
ATOM 758 C C . ILE A 1 90 ? 11.224 10.157 -3.747 1.00 88.81 90 ILE A C 1
ATOM 760 O O . ILE A 1 90 ? 11.275 11.384 -3.642 1.00 88.81 90 ILE A O 1
ATOM 764 N N . ILE A 1 91 ? 10.097 9.473 -3.920 1.00 89.56 91 ILE A N 1
ATOM 765 C CA . ILE A 1 91 ? 8.747 10.017 -3.787 1.00 89.56 91 ILE A CA 1
ATOM 766 C C . ILE A 1 91 ? 8.116 9.298 -2.596 1.00 89.56 91 ILE A C 1
ATOM 768 O O . ILE A 1 91 ? 8.173 8.070 -2.524 1.00 89.56 91 ILE A O 1
ATOM 772 N N . GLN A 1 92 ? 7.544 10.055 -1.662 1.00 89.38 92 GLN A N 1
ATOM 773 C CA . GLN A 1 92 ? 6.786 9.491 -0.550 1.00 89.38 92 GLN A CA 1
ATOM 774 C C . GLN A 1 92 ? 5.298 9.501 -0.891 1.00 89.38 92 GLN A C 1
ATOM 776 O O . GLN A 1 92 ? 4.780 10.485 -1.426 1.00 89.38 92 GLN A O 1
ATOM 781 N N . PHE A 1 93 ? 4.631 8.406 -0.544 1.00 89.06 93 PHE A N 1
ATOM 782 C CA . PHE A 1 93 ? 3.199 8.216 -0.706 1.00 89.06 93 PHE A CA 1
ATOM 783 C C . PHE A 1 93 ? 2.620 7.947 0.678 1.00 89.06 93 PHE A C 1
ATOM 785 O O . PHE A 1 93 ? 2.971 6.940 1.286 1.00 89.06 93 PHE A O 1
ATOM 792 N N . ASP A 1 94 ? 1.768 8.849 1.155 1.00 88.44 94 ASP A N 1
ATOM 793 C CA . ASP A 1 94 ? 0.953 8.620 2.343 1.00 88.44 94 ASP A CA 1
ATOM 794 C C . ASP A 1 94 ? -0.447 8.223 1.890 1.00 88.44 94 ASP A C 1
ATOM 796 O O . ASP A 1 94 ? -1.048 8.871 1.021 1.00 88.44 94 ASP A O 1
ATOM 800 N N . ILE A 1 95 ? -0.987 7.182 2.513 1.00 88.75 95 ILE A N 1
ATOM 801 C CA . ILE A 1 95 ? -2.355 6.742 2.269 1.00 88.75 95 ILE A CA 1
ATOM 802 C C . ILE A 1 95 ? -3.159 6.949 3.536 1.00 88.75 95 ILE A C 1
ATOM 804 O O . ILE A 1 95 ? -2.775 6.500 4.618 1.00 88.75 95 ILE A O 1
ATOM 808 N N . LEU A 1 96 ? -4.297 7.624 3.389 1.00 88.25 96 LEU A N 1
ATOM 809 C CA . LEU A 1 96 ? -5.162 7.953 4.501 1.00 88.25 96 LEU A CA 1
ATOM 810 C C . LEU A 1 96 ? -6.587 7.462 4.286 1.00 88.25 96 LEU A C 1
ATOM 812 O O . LEU A 1 96 ? -7.245 7.747 3.282 1.00 88.25 96 LEU A O 1
ATOM 816 N N . PHE A 1 97 ? -7.079 6.759 5.296 1.00 86.06 97 PHE A N 1
ATOM 817 C CA . PHE A 1 97 ? -8.442 6.275 5.380 1.00 86.06 97 PHE A CA 1
ATOM 818 C C . PHE A 1 97 ? -9.144 6.914 6.567 1.00 86.06 97 PHE A C 1
ATOM 820 O O . PHE A 1 97 ? -8.771 6.676 7.715 1.00 86.06 97 PHE A O 1
ATOM 827 N N . ASN A 1 98 ? -10.174 7.710 6.292 1.00 84.25 98 ASN A N 1
ATOM 828 C CA . ASN A 1 98 ? -10.949 8.402 7.310 1.00 84.25 98 ASN A CA 1
ATOM 829 C C . ASN A 1 98 ? -12.416 7.984 7.213 1.00 84.25 98 ASN A C 1
ATOM 831 O O . ASN A 1 98 ? -12.991 8.012 6.130 1.00 84.25 98 ASN A O 1
ATOM 835 N N . ASN A 1 99 ? -13.025 7.619 8.339 1.00 80.25 99 ASN A N 1
ATOM 836 C CA . ASN A 1 99 ? -14.437 7.255 8.444 1.00 80.25 99 ASN A CA 1
ATOM 837 C C . ASN A 1 99 ? -14.896 6.185 7.438 1.00 80.25 99 ASN A C 1
ATOM 839 O O . ASN A 1 99 ? -15.986 6.270 6.867 1.00 80.25 99 ASN A O 1
ATOM 843 N N . LEU A 1 100 ? -14.080 5.146 7.245 1.00 78.81 100 LEU A N 1
ATOM 844 C CA . LEU A 1 100 ? -14.489 3.957 6.511 1.00 78.81 100 LEU A CA 1
ATOM 845 C C . LEU A 1 100 ? -15.632 3.264 7.248 1.00 78.81 100 LEU A C 1
ATOM 847 O O . LEU A 1 100 ? -15.655 3.162 8.476 1.00 78.81 100 LEU A O 1
ATOM 851 N N . THR A 1 101 ? -16.590 2.775 6.469 1.00 78.94 101 THR A N 1
ATOM 852 C CA . THR A 1 101 ? -17.699 1.990 6.999 1.00 78.94 101 THR A CA 1
ATOM 853 C C . THR A 1 101 ? -17.252 0.543 7.151 1.00 78.94 101 THR A C 1
ATOM 855 O O . THR A 1 101 ? -16.874 -0.087 6.165 1.00 78.94 101 THR A O 1
ATOM 858 N N . SER A 1 102 ? -17.312 0.026 8.376 1.00 82.75 102 SER A N 1
ATOM 859 C CA . SER A 1 102 ? -17.074 -1.386 8.666 1.00 82.75 102 SER A CA 1
ATOM 860 C C . SER A 1 102 ? -18.339 -2.208 8.419 1.00 82.75 102 SER A C 1
ATOM 862 O O . SER A 1 102 ? -19.417 -1.867 8.900 1.00 82.75 102 SER A O 1
ATOM 864 N N . ASN A 1 103 ? -18.193 -3.303 7.684 1.00 84.81 103 ASN A N 1
ATOM 865 C CA . ASN A 1 103 ? -19.222 -4.279 7.349 1.00 84.81 103 ASN A CA 1
ATOM 866 C C . ASN A 1 103 ? -19.113 -5.574 8.167 1.00 84.81 103 ASN A C 1
ATOM 868 O O . ASN A 1 103 ? -20.022 -6.401 8.118 1.00 84.81 103 ASN A O 1
ATOM 872 N N . PHE A 1 104 ? -18.018 -5.750 8.907 1.00 86.19 104 PHE A N 1
ATOM 873 C CA . PHE A 1 104 ? -17.794 -6.893 9.789 1.00 86.19 104 PHE A CA 1
ATOM 874 C C . PHE A 1 104 ? -17.671 -6.460 11.251 1.00 86.19 104 PHE A C 1
ATOM 876 O O . PHE A 1 104 ? -17.204 -5.359 11.548 1.00 86.19 104 PHE A O 1
ATOM 883 N N . ASN A 1 105 ? -18.031 -7.356 12.173 1.00 82.94 105 ASN A N 1
ATOM 884 C CA . ASN A 1 105 ? -17.890 -7.109 13.611 1.00 82.94 105 ASN A CA 1
ATOM 885 C C . ASN A 1 105 ? -16.415 -6.970 14.028 1.00 82.94 105 ASN A C 1
ATOM 887 O O . ASN A 1 105 ? -16.096 -6.119 14.853 1.00 82.94 105 ASN A O 1
ATOM 891 N N . GLN A 1 106 ? -15.519 -7.765 13.431 1.00 84.12 106 GLN A N 1
ATOM 892 C CA . GLN A 1 106 ? -14.062 -7.677 13.605 1.00 84.12 106 GLN A CA 1
ATOM 893 C C . GLN A 1 106 ? -13.408 -7.163 12.317 1.00 84.12 106 GLN A C 1
ATOM 895 O O . GLN A 1 106 ? -12.489 -7.758 11.762 1.00 84.12 106 GLN A O 1
ATOM 900 N N . SER A 1 107 ? -13.937 -6.054 11.801 1.00 85.88 107 SER A N 1
ATOM 901 C CA . SER A 1 107 ? -13.459 -5.432 10.567 1.00 85.88 107 SER A CA 1
ATOM 902 C C . SER A 1 107 ? -12.021 -4.928 10.702 1.00 85.88 107 SER A C 1
ATOM 904 O O . SER A 1 107 ? -11.696 -4.136 11.594 1.00 85.88 107 SER A O 1
ATOM 906 N N . ARG A 1 108 ? -11.172 -5.351 9.765 1.00 88.06 108 ARG A N 1
ATOM 907 C CA . ARG A 1 108 ? -9.839 -4.799 9.530 1.00 88.06 108 ARG A CA 1
ATOM 908 C C . ARG A 1 108 ? -9.682 -4.367 8.090 1.00 88.06 108 ARG A C 1
ATOM 910 O O . ARG A 1 108 ? -10.299 -4.922 7.185 1.00 88.06 108 ARG A O 1
ATOM 917 N N . PHE A 1 109 ? -8.813 -3.386 7.890 1.00 88.38 109 PHE A N 1
ATOM 918 C CA . PHE A 1 109 ? -8.527 -2.833 6.578 1.00 88.38 109 PHE A CA 1
ATOM 919 C C . PHE A 1 109 ? -7.093 -3.124 6.158 1.00 88.38 109 PHE A C 1
ATOM 921 O O . PHE A 1 109 ? -6.172 -3.187 6.976 1.00 88.38 109 PHE A O 1
ATOM 928 N N . GLY A 1 110 ? -6.916 -3.266 4.853 1.00 89.69 110 GLY A N 1
ATOM 929 C CA . GLY A 1 110 ? -5.621 -3.476 4.235 1.00 89.69 110 GLY A CA 1
ATOM 930 C C . GLY A 1 110 ? -5.556 -2.938 2.812 1.00 89.69 110 GLY A C 1
ATOM 931 O O . GLY A 1 110 ? -6.547 -2.504 2.213 1.00 89.69 110 GLY A O 1
ATOM 932 N N . LEU A 1 111 ? -4.362 -2.990 2.245 1.00 90.25 111 LEU A N 1
ATOM 933 C CA . LEU A 1 111 ? -4.063 -2.610 0.877 1.00 90.25 111 LEU A CA 1
ATOM 934 C C . LEU A 1 111 ? -3.400 -3.752 0.128 1.00 90.25 111 LEU A C 1
ATOM 936 O O . LEU A 1 111 ? -2.615 -4.508 0.687 1.00 90.25 111 LEU A O 1
ATOM 940 N N . GLN A 1 112 ? -3.688 -3.825 -1.169 1.00 89.44 112 GLN A N 1
ATOM 941 C CA . GLN A 1 112 ? -2.837 -4.544 -2.102 1.00 89.44 112 GLN A CA 1
ATOM 942 C C . GLN A 1 112 ? -1.952 -3.538 -2.805 1.00 89.44 112 GLN A C 1
ATOM 944 O O . GLN A 1 112 ? -2.464 -2.609 -3.431 1.00 89.44 112 GLN A O 1
ATOM 949 N N . LEU A 1 113 ? -0.647 -3.746 -2.743 1.00 90.06 113 LEU A N 1
ATOM 950 C CA . LEU A 1 113 ? 0.305 -3.005 -3.548 1.00 90.06 113 LEU A CA 1
ATOM 951 C C . LEU A 1 113 ? 0.661 -3.852 -4.756 1.00 90.06 113 LEU A C 1
ATOM 953 O O . LEU A 1 113 ? 1.145 -4.972 -4.610 1.00 90.06 113 LEU A O 1
ATOM 957 N N . MET A 1 114 ? 0.437 -3.311 -5.947 1.00 89.12 114 MET A N 1
ATOM 958 C CA . MET A 1 114 ? 0.916 -3.919 -7.178 1.00 89.12 114 MET A CA 1
ATOM 959 C C . MET A 1 114 ? 2.275 -3.327 -7.529 1.00 89.12 114 MET A C 1
ATOM 961 O O . MET A 1 114 ? 2.393 -2.140 -7.825 1.00 89.12 114 MET A O 1
ATOM 965 N N . MET A 1 115 ? 3.299 -4.168 -7.493 1.00 90.00 115 MET A N 1
ATOM 966 C CA . MET A 1 115 ? 4.676 -3.818 -7.811 1.00 90.00 115 MET A CA 1
ATOM 967 C C . MET A 1 115 ? 5.011 -4.340 -9.202 1.00 90.00 115 MET A C 1
ATOM 969 O O . MET A 1 115 ? 4.699 -5.484 -9.534 1.00 90.00 115 MET A O 1
ATOM 973 N N . MET A 1 116 ? 5.642 -3.496 -10.014 1.00 87.94 116 MET A N 1
ATOM 974 C CA . MET A 1 116 ? 5.989 -3.805 -11.398 1.00 87.94 116 MET A CA 1
ATOM 975 C C . MET A 1 116 ? 7.449 -3.440 -11.651 1.00 87.94 116 MET A C 1
ATOM 977 O O . MET A 1 116 ? 7.888 -2.356 -11.269 1.00 87.94 116 MET A O 1
ATOM 981 N N . SER A 1 117 ? 8.180 -4.315 -12.337 1.00 86.19 117 SER A N 1
ATOM 982 C CA . SER A 1 117 ? 9.572 -4.087 -12.731 1.00 86.19 117 SER A CA 1
ATOM 983 C C . SER A 1 117 ? 9.843 -4.579 -14.150 1.00 86.19 117 SER A C 1
ATOM 985 O O . SER A 1 117 ? 9.148 -5.438 -14.689 1.00 86.19 117 SER A O 1
ATOM 987 N N . ASN A 1 118 ? 10.898 -4.033 -14.755 1.00 81.44 118 ASN A N 1
ATOM 988 C CA . ASN A 1 118 ? 11.427 -4.500 -16.026 1.00 81.44 118 ASN A CA 1
ATOM 989 C C . ASN A 1 118 ? 12.068 -5.897 -15.947 1.00 81.44 118 ASN A C 1
ATOM 991 O O . ASN A 1 118 ? 12.261 -6.507 -17.003 1.00 81.44 118 ASN A O 1
ATOM 995 N N . LEU A 1 119 ? 12.379 -6.398 -14.749 1.00 84.00 119 LEU A N 1
ATOM 996 C CA . LEU A 1 119 ? 12.838 -7.760 -14.502 1.00 84.00 119 LEU A CA 1
ATOM 997 C C . LEU A 1 119 ? 11.739 -8.763 -14.852 1.00 84.00 119 LEU A C 1
ATOM 999 O O . LEU A 1 119 ? 10.617 -8.630 -14.384 1.00 84.00 119 LEU A O 1
ATOM 1003 N N . THR A 1 120 ? 12.061 -9.798 -15.620 1.00 83.44 120 THR A N 1
ATOM 1004 C CA . THR A 1 120 ? 11.175 -10.956 -15.786 1.00 83.44 120 THR A CA 1
ATOM 1005 C C . THR A 1 120 ? 11.306 -11.871 -14.577 1.00 83.44 120 THR A C 1
ATOM 1007 O O . THR A 1 120 ? 12.425 -12.225 -14.215 1.00 83.44 120 THR A O 1
ATOM 1010 N N . LEU A 1 121 ? 10.174 -12.240 -13.978 1.00 83.50 121 LEU A N 1
ATOM 1011 C CA . LEU A 1 121 ? 10.107 -13.146 -12.834 1.00 83.50 121 LEU A CA 1
ATOM 1012 C C . LEU A 1 121 ? 9.351 -14.416 -13.210 1.00 83.50 121 LEU A C 1
ATOM 1014 O O . LEU A 1 121 ? 8.248 -14.323 -13.761 1.00 83.50 121 LEU A O 1
ATOM 1018 N N . ASP A 1 122 ? 9.885 -15.573 -12.830 1.00 83.12 122 ASP A N 1
ATOM 1019 C CA . ASP A 1 122 ? 9.143 -16.833 -12.922 1.00 83.12 122 ASP A CA 1
ATOM 1020 C C . ASP A 1 122 ? 7.945 -16.821 -11.966 1.00 83.12 122 ASP A C 1
ATOM 1022 O O . ASP A 1 122 ? 8.012 -16.154 -10.937 1.00 83.12 122 ASP A O 1
ATOM 1026 N N . PRO A 1 123 ? 6.844 -17.550 -12.228 1.00 80.62 123 PRO A N 1
ATOM 1027 C CA . PRO A 1 123 ? 5.634 -17.507 -11.398 1.00 80.62 123 PRO A CA 1
ATOM 1028 C C . PRO A 1 123 ? 5.880 -17.723 -9.897 1.00 80.62 123 PRO A C 1
ATOM 1030 O O . PRO A 1 123 ? 5.231 -17.094 -9.070 1.00 80.62 123 PRO A O 1
ATOM 1033 N N . THR A 1 124 ? 6.844 -18.571 -9.541 1.00 82.94 124 THR A N 1
ATOM 1034 C CA . THR A 1 124 ? 7.182 -18.915 -8.151 1.00 82.94 124 THR A CA 1
ATOM 1035 C C . THR A 1 124 ? 8.190 -17.967 -7.499 1.00 82.94 124 THR A C 1
ATOM 1037 O O . THR A 1 124 ? 8.494 -18.122 -6.320 1.00 82.94 124 THR A O 1
ATOM 1040 N N . GLU A 1 125 ? 8.764 -17.027 -8.250 1.00 86.69 125 GLU A N 1
ATOM 1041 C CA . GLU A 1 125 ? 9.747 -16.077 -7.726 1.00 86.69 125 GLU A CA 1
ATOM 1042 C C . GLU A 1 125 ? 9.083 -14.863 -7.076 1.00 86.69 125 GLU A C 1
ATOM 1044 O O . GLU A 1 125 ? 7.927 -14.544 -7.337 1.00 86.69 125 GLU A O 1
ATOM 1049 N N . GLU A 1 126 ? 9.833 -14.128 -6.264 1.00 88.81 126 GLU A N 1
ATOM 1050 C CA . GLU A 1 126 ? 9.400 -12.877 -5.646 1.00 88.81 126 GLU A CA 1
ATOM 1051 C C . GLU A 1 126 ? 10.480 -11.804 -5.814 1.00 88.81 126 GLU A C 1
ATOM 1053 O O . GLU A 1 126 ? 11.664 -12.131 -5.966 1.00 88.81 126 GLU A O 1
ATOM 1058 N N . PHE A 1 127 ? 10.089 -10.526 -5.732 1.00 89.19 127 PHE A N 1
ATOM 1059 C CA . PHE A 1 127 ? 11.064 -9.450 -5.568 1.00 89.19 127 PHE A CA 1
ATOM 1060 C C . PHE A 1 127 ? 11.800 -9.605 -4.240 1.00 89.19 127 PHE A C 1
ATOM 1062 O O . PHE A 1 127 ? 11.215 -10.015 -3.232 1.00 89.19 127 PHE A O 1
ATOM 1069 N N . ARG A 1 128 ? 13.081 -9.255 -4.214 1.00 87.00 128 ARG A N 1
ATOM 1070 C CA . ARG A 1 128 ? 13.905 -9.376 -3.015 1.00 87.00 128 ARG A CA 1
ATOM 1071 C C . ARG A 1 128 ? 13.410 -8.425 -1.925 1.00 87.00 128 ARG A C 1
ATOM 1073 O O . ARG A 1 128 ? 13.250 -7.229 -2.157 1.00 87.00 128 ARG A O 1
ATOM 1080 N N . LYS A 1 129 ? 13.213 -8.958 -0.718 1.00 84.44 129 LYS A N 1
ATOM 1081 C CA . LYS A 1 129 ? 12.898 -8.186 0.492 1.00 84.44 129 LYS A CA 1
ATOM 1082 C C . LYS A 1 129 ? 14.162 -8.040 1.345 1.00 84.44 129 LYS A C 1
ATOM 1084 O O . LYS A 1 129 ? 14.783 -9.037 1.700 1.00 84.44 129 LYS A O 1
ATOM 1089 N N . GLU A 1 130 ? 14.516 -6.814 1.705 1.00 82.00 130 GLU A N 1
ATOM 1090 C CA . GLU A 1 130 ? 15.607 -6.480 2.622 1.00 82.00 130 GLU A CA 1
ATOM 1091 C C . GLU A 1 130 ? 15.096 -5.587 3.750 1.00 82.00 130 GLU A C 1
ATOM 1093 O O . GLU A 1 130 ? 14.890 -4.389 3.563 1.00 82.00 130 GLU A O 1
ATOM 1098 N N . MET A 1 131 ? 14.909 -6.154 4.943 1.00 81.12 131 MET A N 1
ATOM 1099 C CA . MET A 1 131 ? 14.332 -5.443 6.090 1.00 81.12 131 MET A CA 1
ATOM 1100 C C . MET A 1 131 ? 12.987 -4.774 5.735 1.00 81.12 131 MET A C 1
ATOM 1102 O O . MET A 1 131 ? 11.963 -5.447 5.666 1.00 81.12 131 MET A O 1
ATOM 1106 N N . THR A 1 132 ? 12.990 -3.457 5.510 1.00 80.88 132 THR A N 1
ATOM 1107 C CA . THR A 1 132 ? 11.829 -2.633 5.137 1.00 80.88 132 THR A CA 1
ATOM 1108 C C . THR A 1 132 ? 11.721 -2.368 3.638 1.00 80.88 132 T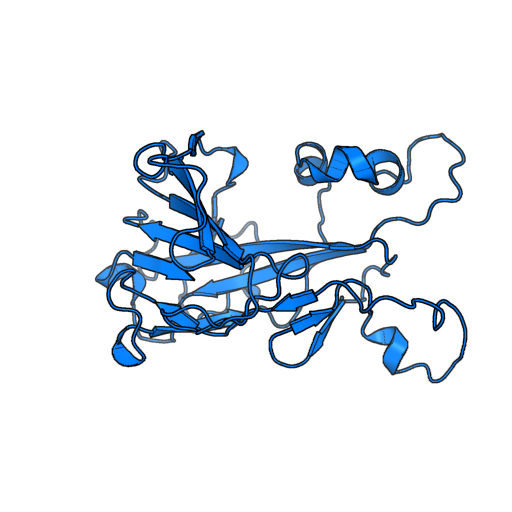HR A C 1
ATOM 1110 O O . THR A 1 132 ? 10.758 -1.747 3.200 1.00 80.88 132 THR A O 1
ATOM 1113 N N . ASN A 1 133 ? 12.724 -2.758 2.857 1.00 85.38 133 ASN A N 1
ATOM 1114 C CA . ASN A 1 133 ? 12.837 -2.420 1.448 1.00 85.38 133 ASN A CA 1
ATOM 1115 C C . ASN A 1 133 ? 12.477 -3.625 0.580 1.00 85.38 133 ASN A C 1
ATOM 1117 O O . ASN A 1 133 ? 12.841 -4.758 0.888 1.00 85.38 133 ASN A O 1
ATOM 1121 N N . ILE A 1 134 ? 11.798 -3.375 -0.531 1.00 84.62 134 ILE A N 1
ATOM 1122 C CA . ILE A 1 134 ? 11.550 -4.354 -1.586 1.00 84.62 134 ILE A CA 1
ATOM 1123 C C . ILE A 1 134 ? 12.282 -3.863 -2.826 1.00 84.62 134 ILE A C 1
ATOM 1125 O O . ILE A 1 134 ? 11.985 -2.777 -3.320 1.00 84.62 134 ILE A O 1
ATOM 1129 N N . LEU A 1 135 ? 13.256 -4.637 -3.294 1.00 86.38 135 LEU A N 1
ATOM 1130 C CA . LEU A 1 135 ? 14.106 -4.303 -4.432 1.00 86.38 135 LEU A CA 1
ATOM 1131 C C . LEU A 1 135 ? 13.454 -4.840 -5.705 1.00 86.38 135 LEU A C 1
ATOM 1133 O O . LEU A 1 135 ? 13.364 -6.048 -5.911 1.00 86.38 135 LEU A O 1
ATOM 1137 N N . LEU A 1 136 ? 12.968 -3.933 -6.549 1.00 81.31 136 LEU A N 1
ATOM 1138 C CA . LEU A 1 136 ? 12.096 -4.272 -7.671 1.00 81.31 136 LEU A CA 1
ATOM 1139 C C . LEU A 1 136 ? 12.855 -4.899 -8.849 1.00 81.31 136 LEU A C 1
ATOM 1141 O O . LEU A 1 136 ? 12.250 -5.617 -9.625 1.00 81.31 136 LEU A O 1
ATOM 1145 N N . ASP A 1 137 ? 14.169 -4.716 -8.974 1.00 80.69 137 ASP A N 1
ATOM 1146 C CA . ASP A 1 137 ? 14.969 -5.311 -10.064 1.00 80.69 137 ASP A CA 1
ATOM 1147 C C . ASP A 1 137 ? 15.788 -6.541 -9.629 1.00 80.69 137 ASP A C 1
ATOM 1149 O O . ASP A 1 137 ? 16.638 -7.051 -10.369 1.00 80.69 137 ASP A O 1
ATOM 1153 N N . GLU A 1 138 ? 15.495 -7.068 -8.439 1.00 78.44 138 GLU A N 1
ATOM 1154 C CA . GLU A 1 138 ? 16.189 -8.210 -7.846 1.00 78.44 138 GLU A CA 1
ATOM 1155 C C . GLU A 1 138 ? 15.203 -9.319 -7.468 1.00 78.44 138 GLU A C 1
ATOM 1157 O O . GLU A 1 138 ? 14.192 -9.069 -6.814 1.00 78.44 138 GLU A O 1
ATOM 1162 N N . SER A 1 139 ? 15.505 -10.560 -7.863 1.00 77.06 139 SER A N 1
ATOM 1163 C CA . SER A 1 139 ? 14.740 -11.752 -7.478 1.00 77.06 139 SER A CA 1
ATOM 1164 C C . SER A 1 139 ? 15.446 -12.512 -6.354 1.00 77.06 139 SER A C 1
ATOM 1166 O O . SER A 1 139 ? 16.671 -12.472 -6.231 1.00 77.06 139 SER A O 1
ATOM 1168 N N . VAL A 1 140 ? 14.678 -13.249 -5.548 1.00 74.56 140 VAL A N 1
ATOM 1169 C CA . VAL A 1 140 ? 15.223 -14.107 -4.474 1.00 74.56 140 VAL A CA 1
ATOM 1170 C C . VAL A 1 140 ? 16.178 -15.183 -5.023 1.00 74.56 140 VAL A C 1
ATOM 1172 O O . VAL A 1 140 ? 17.219 -15.460 -4.431 1.00 74.56 140 VAL A O 1
ATOM 1175 N N . SER A 1 141 ? 15.862 -15.765 -6.181 1.00 63.38 141 SER A N 1
ATOM 1176 C CA . SER A 1 141 ? 16.640 -16.830 -6.834 1.00 63.38 141 SER A CA 1
ATOM 1177 C C . SER A 1 141 ? 18.048 -16.403 -7.265 1.00 63.38 141 SER A C 1
ATOM 1179 O O . SER A 1 141 ? 18.988 -17.193 -7.148 1.00 63.38 141 SER A O 1
ATOM 1181 N N . LYS A 1 142 ? 18.228 -15.147 -7.703 1.00 60.50 142 LYS A N 1
ATOM 1182 C CA . LYS A 1 142 ? 19.526 -14.596 -8.134 1.00 60.50 142 LYS A CA 1
ATOM 1183 C C . LYS A 1 142 ? 20.577 -14.573 -7.021 1.00 60.50 142 LYS A C 1
ATOM 1185 O O . LYS A 1 142 ? 21.759 -14.462 -7.318 1.00 60.50 142 LYS A O 1
ATOM 1190 N N . MET A 1 143 ? 20.165 -14.675 -5.759 1.00 55.94 143 MET A N 1
ATOM 1191 C CA . MET A 1 143 ? 21.071 -14.737 -4.612 1.00 55.94 143 MET A CA 1
ATOM 1192 C C . MET A 1 143 ? 21.594 -16.157 -4.351 1.00 55.94 143 MET A C 1
ATOM 1194 O O . MET A 1 143 ? 22.735 -16.321 -3.930 1.00 55.94 143 MET A O 1
ATOM 1198 N N . ASN A 1 144 ? 20.770 -17.180 -4.605 1.00 52.44 144 ASN A N 1
ATOM 1199 C CA . ASN A 1 144 ? 21.121 -18.576 -4.320 1.00 52.44 144 ASN A CA 1
ATOM 1200 C C . ASN A 1 144 ? 22.014 -19.186 -5.403 1.00 52.44 144 ASN A C 1
ATOM 1202 O O . ASN A 1 144 ? 22.782 -20.109 -5.132 1.00 52.44 144 ASN A O 1
ATOM 1206 N N . ASN A 1 145 ? 21.949 -18.643 -6.616 1.00 46.09 145 ASN A N 1
ATOM 1207 C CA . ASN A 1 145 ? 22.837 -19.030 -7.694 1.00 46.09 145 ASN A CA 1
ATOM 1208 C C . ASN A 1 145 ? 24.057 -18.102 -7.693 1.00 46.09 145 ASN A C 1
ATOM 1210 O O . ASN A 1 145 ? 24.029 -17.027 -8.282 1.00 46.09 145 ASN A O 1
ATOM 1214 N N . ASN A 1 146 ? 25.173 -18.564 -7.119 1.00 43.91 146 ASN A N 1
ATOM 1215 C CA . ASN A 1 146 ? 26.522 -18.020 -7.363 1.00 43.91 146 ASN A CA 1
ATOM 1216 C C . ASN A 1 146 ? 26.992 -18.241 -8.823 1.00 43.91 146 ASN A C 1
ATOM 1218 O O . ASN A 1 146 ? 28.180 -18.412 -9.084 1.00 43.91 146 ASN A O 1
ATOM 1222 N N . ALA A 1 147 ? 26.069 -18.276 -9.783 1.00 37.28 147 ALA A N 1
ATOM 1223 C CA . ALA A 1 147 ? 26.346 -18.448 -11.194 1.00 37.28 147 ALA A CA 1
ATOM 1224 C C . ALA A 1 147 ? 26.115 -17.108 -11.890 1.00 37.28 147 ALA A C 1
ATOM 1226 O O . ALA A 1 147 ? 24.992 -16.634 -12.063 1.00 37.28 147 ALA A O 1
ATOM 1227 N N . GLU A 1 148 ? 27.231 -16.490 -12.247 1.00 47.62 148 GLU A N 1
ATOM 1228 C CA . GLU A 1 148 ? 27.337 -15.425 -13.226 1.00 47.62 148 GLU A CA 1
ATOM 1229 C C . GLU A 1 148 ? 26.437 -15.703 -14.436 1.00 47.62 148 GLU A C 1
ATOM 1231 O O . GLU A 1 148 ? 26.672 -16.659 -15.162 1.00 47.62 148 GLU A O 1
ATOM 1236 N N . GLN A 1 149 ? 25.427 -14.865 -14.671 1.00 42.16 149 GLN A N 1
ATOM 1237 C CA . GLN A 1 149 ? 25.067 -14.328 -15.989 1.00 42.16 149 GLN A CA 1
ATOM 1238 C C . GLN A 1 149 ? 23.732 -13.585 -15.891 1.00 42.16 149 GLN A C 1
ATOM 1240 O O . GLN A 1 149 ? 22.762 -14.071 -15.325 1.00 42.16 149 GLN A O 1
ATOM 1245 N N . TYR A 1 150 ? 23.703 -12.404 -16.508 1.00 41.75 150 TYR A N 1
ATOM 1246 C CA . TYR A 1 150 ? 22.596 -11.445 -16.613 1.00 41.75 150 TYR A CA 1
ATOM 1247 C C . TYR A 1 150 ? 22.508 -10.370 -15.506 1.00 41.75 150 TYR A C 1
ATOM 1249 O O . TYR A 1 150 ? 21.731 -10.427 -14.558 1.00 41.75 150 TYR A O 1
ATOM 1257 N N . SER A 1 151 ? 23.307 -9.326 -15.787 1.00 41.44 151 SER A N 1
ATOM 1258 C CA . SER A 1 151 ? 23.267 -7.919 -15.350 1.00 41.44 151 SER A CA 1
ATOM 1259 C C . SER A 1 151 ? 23.909 -7.525 -14.011 1.00 41.44 151 SER A C 1
ATOM 1261 O O . SER A 1 151 ? 23.287 -6.877 -13.177 1.00 41.44 151 SER A O 1
ATOM 1263 N N . ARG A 1 152 ? 25.223 -7.757 -13.884 1.00 41.59 152 ARG A N 1
ATOM 1264 C CA . ARG A 1 152 ? 26.109 -6.971 -12.996 1.00 41.59 152 ARG A CA 1
ATOM 1265 C C . ARG A 1 152 ? 26.470 -5.577 -13.557 1.00 41.59 152 ARG A C 1
ATOM 1267 O O . ARG A 1 152 ? 27.237 -4.856 -12.936 1.00 41.59 152 ARG A O 1
ATOM 1274 N N . ASN A 1 153 ? 25.905 -5.187 -14.705 1.00 40.78 153 ASN A N 1
ATOM 1275 C CA . ASN A 1 153 ? 26.228 -3.945 -15.424 1.00 40.78 153 ASN A CA 1
ATOM 1276 C C . ASN A 1 153 ? 25.136 -2.867 -15.309 1.00 40.78 153 ASN A C 1
ATOM 1278 O O . ASN A 1 153 ? 24.946 -2.091 -16.241 1.00 40.78 153 ASN A O 1
ATOM 1282 N N . SER A 1 154 ? 24.390 -2.813 -14.204 1.00 51.09 154 SER A N 1
ATOM 1283 C CA . SER A 1 154 ? 23.616 -1.605 -13.907 1.00 51.09 154 SER A CA 1
ATOM 1284 C C . SER A 1 154 ? 24.491 -0.671 -13.080 1.00 51.09 154 SER A C 1
ATOM 1286 O O . SER A 1 154 ? 24.790 -0.954 -11.925 1.00 51.09 154 SER A O 1
ATOM 1288 N N . THR A 1 155 ? 24.904 0.453 -13.663 1.00 53.50 155 THR A N 1
ATOM 1289 C CA . THR A 1 155 ? 25.543 1.567 -12.937 1.00 53.50 155 THR A CA 1
ATOM 1290 C C . THR A 1 155 ? 24.575 2.291 -12.001 1.00 53.50 155 THR A C 1
ATOM 1292 O O . THR A 1 155 ? 24.984 3.176 -11.252 1.00 53.50 155 THR A O 1
ATOM 1295 N N . HIS A 1 156 ? 23.289 1.941 -12.046 1.00 60.94 156 HIS A N 1
ATOM 1296 C CA . HIS A 1 156 ? 22.240 2.550 -11.246 1.00 60.94 156 HIS A CA 1
ATOM 1297 C C . HIS A 1 156 ? 21.687 1.538 -10.236 1.00 60.94 156 HIS A C 1
ATOM 1299 O O . HIS A 1 156 ? 21.476 0.376 -10.595 1.00 60.94 156 HIS A O 1
ATOM 1305 N N . PRO A 1 157 ? 21.465 1.950 -8.976 1.00 72.38 157 PRO A N 1
ATOM 1306 C CA . PRO A 1 157 ? 20.872 1.073 -7.978 1.00 72.38 157 PRO A CA 1
ATOM 1307 C C . PRO A 1 157 ? 19.450 0.681 -8.398 1.00 72.38 157 PRO A C 1
ATOM 1309 O O . PRO A 1 157 ? 18.739 1.484 -9.007 1.00 72.38 157 PRO A O 1
ATOM 1312 N N . SER A 1 158 ? 19.053 -0.544 -8.053 1.00 78.50 158 SER A N 1
ATOM 1313 C CA . SER A 1 158 ? 17.701 -1.066 -8.259 1.00 78.50 158 SER A CA 1
ATOM 1314 C C . SER A 1 158 ? 16.653 -0.101 -7.699 1.00 78.50 158 SER A C 1
ATOM 1316 O O . SER A 1 158 ? 16.833 0.461 -6.611 1.00 78.50 158 SER A O 1
ATOM 1318 N N . ALA A 1 159 ? 15.535 0.068 -8.408 1.00 87.25 159 ALA A N 1
ATOM 1319 C CA . ALA A 1 159 ? 14.388 0.762 -7.832 1.00 87.25 159 ALA A CA 1
ATOM 1320 C C . ALA A 1 159 ? 13.896 -0.006 -6.596 1.00 87.25 159 ALA A C 1
ATOM 1322 O O . ALA A 1 159 ? 13.904 -1.240 -6.578 1.00 87.25 159 ALA A O 1
ATOM 1323 N N . PHE A 1 160 ? 13.461 0.710 -5.561 1.00 89.94 160 PHE A N 1
ATOM 1324 C CA . PHE A 1 160 ? 12.996 0.083 -4.330 1.00 89.94 160 PHE A CA 1
ATOM 1325 C C . PHE A 1 160 ? 11.728 0.733 -3.792 1.00 89.94 160 PHE A C 1
ATOM 1327 O O . PHE A 1 160 ? 11.490 1.926 -3.969 1.00 89.94 160 PHE A O 1
ATOM 1334 N N . LEU A 1 161 ? 10.941 -0.073 -3.088 1.00 91.50 161 LEU A N 1
ATOM 1335 C CA . LEU A 1 161 ? 9.831 0.374 -2.260 1.00 91.50 161 LEU A CA 1
ATOM 1336 C C . LEU A 1 161 ? 10.238 0.225 -0.794 1.00 91.50 161 LEU A C 1
ATOM 1338 O O . LEU A 1 161 ? 10.511 -0.886 -0.348 1.00 91.50 161 LEU A O 1
ATOM 1342 N N . GLN A 1 162 ? 10.291 1.328 -0.048 1.00 90.50 162 GLN A N 1
ATOM 1343 C CA . GLN A 1 162 ? 10.545 1.301 1.392 1.00 90.50 162 GLN A CA 1
ATOM 1344 C C . GLN A 1 162 ? 9.228 1.407 2.162 1.00 90.50 162 GLN A C 1
ATOM 1346 O O . GLN A 1 162 ? 8.521 2.403 2.058 1.00 90.50 162 GLN A O 1
ATOM 1351 N N . ILE A 1 163 ? 8.936 0.395 2.977 1.00 88.31 163 ILE A N 1
ATOM 1352 C CA . ILE A 1 163 ? 7.740 0.297 3.815 1.00 88.31 163 ILE A CA 1
ATOM 1353 C C . ILE A 1 163 ? 8.154 0.277 5.283 1.00 88.31 163 ILE A C 1
ATOM 1355 O O . ILE A 1 163 ? 8.834 -0.645 5.736 1.00 88.31 163 ILE A O 1
ATOM 1359 N N . LYS A 1 164 ? 7.700 1.257 6.067 1.00 88.94 164 LYS A N 1
ATOM 1360 C CA . LYS A 1 164 ? 7.829 1.193 7.528 1.00 88.94 164 LYS A CA 1
ATOM 1361 C C . LYS A 1 164 ? 6.664 0.389 8.119 1.00 88.94 164 LYS A C 1
ATOM 1363 O O . LYS A 1 164 ? 5.525 0.589 7.695 1.00 88.94 164 LYS A O 1
ATOM 1368 N N . PRO A 1 165 ? 6.921 -0.489 9.105 1.00 88.44 165 PRO A N 1
ATOM 1369 C CA . PRO A 1 165 ? 5.903 -1.363 9.685 1.00 88.44 165 PRO A CA 1
ATOM 1370 C C . PRO A 1 165 ? 5.057 -0.631 10.745 1.00 88.44 165 PRO A C 1
ATOM 1372 O O . PRO A 1 165 ? 4.855 -1.137 11.847 1.00 88.44 165 PRO A O 1
ATOM 1375 N N . ALA A 1 166 ? 4.632 0.599 10.453 1.00 92.06 166 ALA A N 1
ATOM 1376 C CA . ALA A 1 166 ? 3.875 1.434 11.376 1.00 92.06 166 ALA A CA 1
ATOM 1377 C C . ALA A 1 166 ? 2.879 2.316 10.622 1.00 92.06 166 ALA A C 1
ATOM 1379 O O . ALA A 1 166 ? 3.275 3.024 9.701 1.00 92.06 166 ALA A O 1
ATOM 1380 N N . CYS A 1 167 ? 1.619 2.299 11.048 1.00 93.00 167 CYS A N 1
ATOM 1381 C CA . CYS A 1 167 ? 0.582 3.249 10.652 1.00 93.00 167 CYS A CA 1
ATOM 1382 C C . CYS A 1 167 ? 0.109 4.015 11.893 1.00 93.00 167 CYS A C 1
ATOM 1384 O O . CYS A 1 167 ? 0.411 3.618 13.017 1.00 93.00 167 CYS A O 1
ATOM 1386 N N . PHE A 1 168 ? -0.642 5.097 11.722 1.00 92.81 168 PHE A N 1
ATOM 1387 C CA . PHE A 1 168 ? -1.094 5.958 12.813 1.00 92.81 168 PHE A CA 1
ATOM 1388 C C . PHE A 1 168 ? -2.604 6.156 12.781 1.00 92.81 168 PHE A C 1
ATOM 1390 O O . PHE A 1 168 ? -3.235 6.122 11.727 1.00 92.81 168 PHE A O 1
ATOM 1397 N N . ILE A 1 169 ? -3.175 6.380 13.961 1.00 90.75 169 ILE A N 1
ATOM 1398 C CA . ILE A 1 169 ? -4.616 6.595 14.150 1.00 90.75 169 ILE A CA 1
ATOM 1399 C C . ILE A 1 169 ? -5.009 8.076 14.196 1.00 90.75 169 ILE A C 1
ATOM 1401 O O . ILE A 1 169 ? -6.171 8.394 14.413 1.00 90.75 169 ILE A O 1
ATOM 1405 N N . ASP A 1 170 ? -4.037 8.967 14.013 1.00 86.94 170 ASP A N 1
ATOM 1406 C CA . ASP A 1 170 ? -4.202 10.417 13.991 1.00 86.94 170 ASP A CA 1
ATOM 1407 C C . ASP A 1 170 ? -3.153 11.007 13.034 1.00 86.94 170 ASP A C 1
ATOM 1409 O O . ASP A 1 170 ? -1.976 10.643 13.097 1.00 86.94 170 ASP A O 1
ATOM 1413 N N . ASN A 1 171 ? -3.569 11.890 12.123 1.00 84.06 171 ASN A N 1
ATOM 1414 C CA . ASN A 1 171 ? -2.658 12.500 11.152 1.00 84.06 171 ASN A CA 1
ATOM 1415 C C . ASN A 1 171 ? -1.848 13.670 11.720 1.00 84.06 171 ASN A C 1
ATOM 1417 O O . ASN A 1 171 ? -0.741 13.912 11.248 1.00 84.06 171 ASN A O 1
ATOM 1421 N N . HIS A 1 172 ? -2.368 14.371 12.725 1.00 84.38 172 HIS A N 1
ATOM 1422 C CA . HIS A 1 172 ? -1.696 15.497 13.369 1.00 84.38 172 HIS A CA 1
ATOM 1423 C C . HIS A 1 172 ? -0.821 15.050 14.547 1.00 84.38 172 HIS A C 1
ATOM 1425 O O . HIS A 1 172 ? 0.174 15.701 14.855 1.00 84.38 172 HIS A O 1
ATOM 1431 N N . LEU A 1 173 ? -1.158 13.926 15.185 1.00 87.00 173 LEU A N 1
ATOM 1432 C CA . LEU A 1 173 ? -0.446 13.374 16.339 1.00 87.00 173 LEU A CA 1
ATOM 1433 C C . LEU A 1 173 ? 0.173 12.006 16.022 1.00 87.00 173 LEU A C 1
ATOM 1435 O O . LEU A 1 173 ? -0.139 11.000 16.667 1.00 87.00 173 LEU A O 1
ATOM 1439 N N . ARG A 1 174 ? 1.095 11.968 15.051 1.00 89.94 174 ARG A N 1
ATOM 1440 C CA . ARG A 1 174 ? 1.868 10.760 14.711 1.00 89.94 174 ARG A CA 1
ATOM 1441 C C . ARG A 1 174 ? 2.948 10.487 15.765 1.00 89.94 174 ARG A C 1
ATOM 1443 O O . ARG A 1 174 ? 4.094 10.906 15.629 1.00 89.94 174 ARG A O 1
ATOM 1450 N N . THR A 1 175 ? 2.565 9.797 16.835 1.00 91.31 175 THR A N 1
ATOM 1451 C CA . THR A 1 175 ? 3.444 9.401 17.949 1.00 91.31 175 THR A CA 1
ATOM 1452 C C . THR A 1 175 ? 3.506 7.880 18.091 1.00 91.31 175 THR A C 1
ATOM 1454 O O . THR A 1 175 ? 2.677 7.164 17.534 1.00 91.31 175 THR A O 1
ATOM 1457 N N . VAL A 1 176 ? 4.446 7.371 18.895 1.00 88.12 176 VAL A N 1
ATOM 1458 C CA . VAL A 1 176 ? 4.542 5.932 19.219 1.00 88.12 176 VAL A CA 1
ATOM 1459 C C . VAL A 1 176 ? 3.269 5.404 19.895 1.00 88.12 176 VAL A C 1
ATOM 1461 O O . VAL A 1 176 ? 2.887 4.263 19.684 1.00 88.12 176 VAL A O 1
ATOM 1464 N N . GLN A 1 177 ? 2.577 6.223 20.690 1.00 88.94 177 GLN A N 1
ATOM 1465 C CA . GLN A 1 177 ? 1.335 5.812 21.366 1.00 88.94 177 GLN A CA 1
ATOM 1466 C C . GLN A 1 177 ? 0.160 5.690 20.381 1.00 88.94 177 GLN A C 1
ATOM 1468 O O . GLN A 1 177 ? -0.696 4.808 20.502 1.00 88.94 177 GLN A O 1
ATOM 1473 N N . ASN A 1 178 ? 0.155 6.558 19.369 1.00 90.06 178 ASN A N 1
ATOM 1474 C CA . ASN A 1 178 ? -0.848 6.578 18.311 1.00 90.06 178 ASN A CA 1
ATOM 1475 C C . ASN A 1 178 ? -0.473 5.694 17.116 1.00 90.06 178 ASN A C 1
ATOM 1477 O O . ASN A 1 178 ? -1.206 5.680 16.127 1.00 90.06 178 ASN A O 1
ATOM 1481 N N . SER A 1 179 ? 0.640 4.959 17.184 1.00 91.69 179 SER A N 1
ATOM 1482 C CA . SER A 1 179 ? 1.038 4.044 16.123 1.00 91.69 179 SER A CA 1
ATOM 1483 C C . SER A 1 179 ? 0.440 2.654 16.322 1.00 91.69 179 SER A C 1
ATOM 1485 O O . SER A 1 179 ? 0.152 2.214 17.437 1.00 91.69 179 SER A O 1
ATOM 1487 N N . ARG A 1 180 ? 0.228 1.953 15.216 1.00 92.06 180 ARG A N 1
ATOM 1488 C CA . ARG A 1 180 ? -0.133 0.539 15.154 1.00 92.06 180 ARG A CA 1
ATOM 1489 C C . ARG A 1 180 ? 0.802 -0.166 14.199 1.00 92.06 180 ARG A C 1
ATOM 1491 O O . ARG A 1 180 ? 1.387 0.467 13.319 1.00 92.06 180 ARG A O 1
ATOM 1498 N N . TYR A 1 181 ? 0.959 -1.465 14.404 1.00 90.62 181 TYR A N 1
ATOM 1499 C CA . TYR A 1 181 ? 1.799 -2.258 13.527 1.00 90.62 181 TYR A CA 1
ATOM 1500 C C . TYR A 1 181 ? 1.184 -2.347 12.125 1.00 90.62 181 TYR A C 1
ATOM 1502 O O . TYR A 1 181 ? -0.025 -2.196 11.936 1.00 90.62 181 TYR A O 1
ATOM 1510 N N . VAL A 1 182 ? 2.040 -2.565 11.133 1.00 90.19 182 VAL A N 1
ATOM 1511 C CA . VAL A 1 182 ? 1.619 -2.861 9.765 1.00 90.19 182 VAL A CA 1
ATOM 1512 C C . VAL A 1 182 ? 2.172 -4.220 9.401 1.00 90.19 182 VAL A C 1
ATOM 1514 O O . VAL A 1 182 ? 3.389 -4.417 9.366 1.00 90.19 182 VAL A O 1
ATOM 1517 N N . HIS A 1 183 ? 1.268 -5.159 9.148 1.00 89.50 183 HIS A N 1
ATOM 1518 C CA . HIS A 1 183 ? 1.620 -6.512 8.770 1.00 89.50 183 HIS A CA 1
ATOM 1519 C C . HIS A 1 183 ? 1.748 -6.609 7.252 1.00 89.50 183 HIS A C 1
ATOM 1521 O O . HIS A 1 183 ? 0.774 -6.461 6.511 1.00 89.50 183 HIS A O 1
ATOM 1527 N N . ASN A 1 184 ? 2.962 -6.888 6.788 1.00 88.62 184 ASN A N 1
ATOM 1528 C CA . ASN A 1 184 ? 3.224 -7.176 5.386 1.00 88.62 184 ASN A CA 1
ATOM 1529 C C . ASN A 1 184 ? 3.059 -8.673 5.138 1.00 88.62 184 ASN A C 1
ATOM 1531 O O . ASN A 1 184 ? 3.632 -9.489 5.860 1.00 88.62 184 ASN A O 1
ATOM 1535 N N . GLY A 1 185 ? 2.346 -9.026 4.072 1.00 84.75 185 GLY A N 1
ATOM 1536 C CA . GLY A 1 185 ? 2.204 -10.402 3.625 1.00 84.75 185 GLY A CA 1
ATOM 1537 C C . GLY A 1 185 ? 3.566 -11.078 3.470 1.00 84.75 185 GLY A C 1
ATOM 1538 O O . GLY A 1 185 ? 4.518 -10.512 2.912 1.00 84.75 185 GLY A O 1
ATOM 1539 N N . LYS A 1 186 ? 3.659 -12.311 3.980 1.00 82.56 186 LYS A N 1
ATOM 1540 C CA . LYS A 1 186 ? 4.883 -13.115 3.905 1.00 82.56 186 LYS A CA 1
ATOM 1541 C C . LYS A 1 186 ? 5.319 -13.306 2.454 1.00 82.56 186 LYS A C 1
ATOM 1543 O O . LYS A 1 186 ? 6.488 -13.087 2.137 1.00 82.56 186 LYS A O 1
ATOM 1548 N N . HIS A 1 187 ? 4.356 -13.618 1.597 1.00 85.19 187 HIS A N 1
ATOM 1549 C CA . HIS A 1 187 ? 4.550 -13.863 0.177 1.00 85.19 187 HIS A CA 1
ATOM 1550 C C . HIS A 1 187 ? 4.099 -12.688 -0.678 1.00 85.19 187 HIS A C 1
ATOM 1552 O O . HIS A 1 187 ? 3.381 -11.797 -0.214 1.00 85.19 187 HIS A O 1
ATOM 1558 N N . GLN A 1 188 ? 4.580 -12.675 -1.915 1.00 87.38 188 GLN A N 1
ATOM 1559 C CA . GLN A 1 188 ? 4.096 -11.772 -2.944 1.00 87.38 188 GLN A CA 1
ATOM 1560 C C . GLN A 1 188 ? 3.301 -12.567 -3.970 1.00 87.38 188 GLN A C 1
ATOM 1562 O O . GLN A 1 188 ? 3.853 -13.410 -4.676 1.00 87.38 188 GLN A O 1
ATOM 1567 N N . ASP A 1 189 ? 2.008 -12.284 -4.056 1.00 85.38 189 ASP A N 1
ATOM 1568 C CA . ASP A 1 189 ? 1.100 -13.059 -4.884 1.00 85.38 189 ASP A CA 1
ATOM 1569 C C . ASP A 1 189 ? 1.285 -12.724 -6.368 1.00 85.38 189 ASP A C 1
ATOM 1571 O O . ASP A 1 189 ? 1.678 -11.616 -6.762 1.00 85.38 189 ASP A O 1
ATOM 1575 N N . ILE A 1 190 ? 0.960 -13.698 -7.213 1.00 84.56 190 ILE A N 1
ATOM 1576 C CA . ILE A 1 190 ? 0.882 -13.510 -8.658 1.00 84.56 190 ILE A CA 1
ATOM 1577 C C . ILE A 1 190 ? -0.427 -12.789 -8.972 1.00 84.56 190 ILE A C 1
ATOM 1579 O O . ILE A 1 190 ? -1.493 -13.153 -8.470 1.00 84.56 190 ILE A O 1
ATOM 1583 N N . LEU A 1 191 ? -0.373 -11.803 -9.865 1.00 80.06 191 LEU A N 1
ATOM 1584 C CA . LEU A 1 191 ? -1.595 -11.242 -10.419 1.00 80.06 191 LEU A CA 1
ATOM 1585 C C . LEU A 1 191 ? -2.249 -12.254 -11.370 1.00 80.06 191 LEU A C 1
ATOM 1587 O O . LEU A 1 191 ? -1.727 -12.539 -12.443 1.00 80.06 191 LEU A O 1
ATOM 1591 N N . GLN A 1 192 ? -3.415 -12.770 -10.987 1.00 68.19 192 GLN A N 1
ATOM 1592 C CA . GLN A 1 192 ? -4.146 -13.763 -11.782 1.00 68.19 192 GLN A CA 1
ATOM 1593 C C . GLN A 1 192 ? -4.907 -13.154 -12.975 1.00 68.19 192 GLN A C 1
ATOM 1595 O O . GLN A 1 192 ? -5.179 -13.851 -13.949 1.00 68.19 192 GLN A O 1
ATOM 1600 N N . ASN A 1 193 ? -5.261 -11.861 -12.924 1.00 66.31 193 ASN A N 1
ATOM 1601 C CA . ASN A 1 193 ? -6.044 -11.187 -13.965 1.00 66.31 193 ASN A CA 1
ATOM 1602 C C . ASN A 1 193 ? -5.429 -9.839 -14.376 1.00 66.31 193 ASN A C 1
ATOM 1604 O O . ASN A 1 193 ? -5.561 -8.833 -13.679 1.00 66.31 193 ASN A O 1
ATOM 1608 N N . ASN A 1 194 ? -4.837 -9.800 -15.571 1.00 65.38 194 ASN A N 1
ATOM 1609 C CA . ASN A 1 194 ? -4.156 -8.613 -16.099 1.00 65.38 194 ASN A CA 1
ATOM 1610 C C . ASN A 1 194 ? -5.108 -7.497 -16.562 1.00 65.38 194 ASN A C 1
ATOM 1612 O O . ASN A 1 194 ? -4.647 -6.391 -16.841 1.00 65.38 194 ASN A O 1
ATOM 1616 N N . LYS A 1 195 ? -6.433 -7.727 -16.616 1.00 68.38 195 LYS A N 1
ATOM 1617 C CA . LYS A 1 195 ? -7.388 -6.698 -17.073 1.00 68.38 195 LYS A CA 1
ATOM 1618 C C . LYS A 1 195 ? -7.331 -5.425 -16.228 1.00 68.38 195 LYS A C 1
ATOM 1620 O O . LYS A 1 195 ? -7.521 -4.343 -16.770 1.00 68.38 195 LYS A O 1
ATOM 1625 N N . ILE A 1 196 ? -7.035 -5.541 -14.931 1.00 69.88 196 ILE A N 1
ATOM 1626 C CA . ILE A 1 196 ? -6.903 -4.386 -14.030 1.00 69.88 196 ILE A CA 1
ATOM 1627 C C . ILE A 1 196 ? -5.687 -3.529 -14.413 1.00 69.88 196 ILE A C 1
ATOM 1629 O O . ILE A 1 196 ? -5.773 -2.303 -14.380 1.00 69.88 196 ILE A O 1
ATOM 1633 N N . ILE A 1 197 ? -4.580 -4.149 -14.842 1.00 74.88 197 ILE A N 1
ATOM 1634 C CA . ILE A 1 197 ? -3.380 -3.411 -15.259 1.00 74.88 197 ILE A CA 1
ATOM 1635 C C . ILE A 1 197 ? -3.652 -2.595 -16.512 1.00 74.88 197 ILE A C 1
ATOM 1637 O O . ILE A 1 197 ? -3.133 -1.487 -16.611 1.00 74.88 197 ILE A O 1
ATOM 1641 N N . ASN A 1 198 ? -4.462 -3.100 -17.446 1.00 71.75 198 ASN A N 1
ATOM 1642 C CA . ASN A 1 198 ? -4.688 -2.440 -18.735 1.00 71.75 198 ASN A CA 1
ATOM 1643 C C . ASN A 1 198 ? -5.189 -0.993 -18.589 1.00 71.75 198 ASN A C 1
ATOM 1645 O O . ASN A 1 198 ? -4.864 -0.162 -19.432 1.00 71.75 198 ASN A O 1
ATOM 1649 N N . TYR A 1 199 ? -5.896 -0.673 -17.501 1.00 70.00 199 TYR A N 1
ATOM 1650 C CA . TYR A 1 199 ? -6.396 0.675 -17.205 1.00 70.00 199 TYR A CA 1
ATOM 1651 C C . TYR A 1 199 ? -5.439 1.540 -16.368 1.00 70.00 199 TYR A C 1
ATOM 1653 O O . TYR A 1 199 ? -5.748 2.692 -16.072 1.00 70.00 199 TYR A O 1
ATOM 1661 N N . SER A 1 200 ? -4.289 1.006 -15.958 1.00 77.50 200 SER A N 1
ATOM 1662 C CA . SER A 1 200 ? -3.278 1.762 -15.217 1.00 77.50 200 SER A CA 1
ATOM 1663 C C . SER A 1 200 ? -2.417 2.601 -16.158 1.00 77.50 200 SER A C 1
ATOM 1665 O O . SER A 1 200 ? -2.105 2.181 -17.267 1.00 77.50 200 SER A O 1
ATOM 1667 N N . PHE A 1 201 ? -1.928 3.752 -15.692 1.00 81.06 201 PHE A N 1
ATOM 1668 C CA . PHE A 1 201 ? -0.982 4.574 -16.460 1.00 81.06 201 PHE A CA 1
ATOM 1669 C C . PHE A 1 201 ? 0.261 3.786 -16.905 1.00 81.06 201 PHE A C 1
ATOM 1671 O O . PHE A 1 201 ? 0.829 4.042 -17.965 1.00 81.06 201 PHE A O 1
ATOM 1678 N N . ARG A 1 202 ? 0.671 2.780 -16.118 1.00 77.25 202 ARG A N 1
ATOM 1679 C CA . ARG A 1 202 ? 1.842 1.959 -16.427 1.00 77.25 202 ARG A CA 1
ATOM 1680 C C . ARG A 1 202 ? 1.630 1.042 -17.632 1.00 77.25 202 ARG A C 1
ATOM 1682 O O . ARG A 1 202 ? 2.620 0.711 -18.284 1.00 77.25 202 ARG A O 1
ATOM 1689 N N . SER A 1 203 ? 0.391 0.670 -17.967 1.00 78.69 203 SER A N 1
ATOM 1690 C CA . SER A 1 203 ? 0.129 -0.169 -19.143 1.00 78.69 203 SER A CA 1
ATOM 1691 C C . SER A 1 203 ? 0.579 0.501 -20.434 1.00 78.69 203 SER A C 1
ATOM 1693 O O . SER A 1 203 ? 1.115 -0.180 -21.294 1.00 78.69 203 SER A O 1
ATOM 1695 N N . ILE A 1 204 ? 0.482 1.830 -20.531 1.00 81.88 204 ILE A N 1
ATOM 1696 C CA . ILE A 1 204 ? 0.887 2.599 -21.717 1.00 81.88 204 ILE A CA 1
ATOM 1697 C C . ILE A 1 204 ? 2.382 2.412 -22.025 1.00 81.88 204 ILE A C 1
ATOM 1699 O O . ILE A 1 204 ? 2.770 2.338 -23.185 1.00 81.88 204 ILE A O 1
ATOM 1703 N N . PHE A 1 205 ? 3.227 2.285 -20.997 1.00 82.56 205 PHE A N 1
ATOM 1704 C CA . PHE A 1 205 ? 4.680 2.138 -21.160 1.00 82.56 205 PHE A CA 1
ATOM 1705 C C . PHE A 1 205 ? 5.137 0.690 -21.328 1.00 82.56 205 PHE A C 1
ATOM 1707 O O . PHE A 1 205 ? 6.286 0.445 -21.693 1.00 82.56 205 PHE A O 1
ATOM 1714 N N . CYS A 1 206 ? 4.288 -0.278 -20.982 1.00 80.12 206 CYS A N 1
ATOM 1715 C CA . CYS A 1 206 ? 4.661 -1.691 -20.933 1.00 80.12 206 CYS A CA 1
ATOM 1716 C C . CYS A 1 206 ? 3.672 -2.599 -21.678 1.00 80.12 206 CYS A C 1
ATOM 1718 O O . CYS A 1 206 ? 3.709 -3.808 -21.466 1.00 80.12 206 CYS A O 1
ATOM 1720 N N . ALA A 1 207 ? 2.805 -2.041 -22.530 1.00 78.56 207 ALA A N 1
ATOM 1721 C CA . ALA A 1 207 ? 1.708 -2.751 -23.192 1.00 78.56 207 ALA A CA 1
ATOM 1722 C C . ALA A 1 207 ? 2.189 -4.018 -23.914 1.00 78.56 207 ALA A C 1
ATOM 1724 O O . ALA A 1 207 ? 1.660 -5.102 -23.668 1.00 78.56 207 ALA A O 1
ATOM 1725 N N . ASP A 1 208 ? 3.263 -3.895 -24.696 1.00 76.75 208 ASP A N 1
ATOM 1726 C CA . ASP A 1 208 ? 3.844 -4.993 -25.480 1.00 76.75 208 ASP A CA 1
ATOM 1727 C C . ASP A 1 208 ? 4.382 -6.136 -24.603 1.00 76.75 208 ASP A C 1
ATOM 1729 O O . ASP A 1 208 ? 4.468 -7.280 -25.032 1.00 76.75 208 ASP A O 1
ATOM 1733 N N . ARG A 1 209 ? 4.713 -5.847 -23.337 1.00 79.62 209 ARG A N 1
ATOM 1734 C CA . ARG A 1 209 ? 5.268 -6.812 -22.373 1.00 79.62 209 ARG A CA 1
ATOM 1735 C C . ARG A 1 209 ? 4.234 -7.354 -21.382 1.00 79.62 209 ARG A C 1
ATOM 1737 O O . ARG A 1 209 ? 4.570 -8.215 -20.570 1.00 79.62 209 ARG A O 1
ATOM 1744 N N . LEU A 1 210 ? 3.005 -6.834 -21.409 1.00 76.69 210 LEU A N 1
ATOM 1745 C CA . LEU A 1 210 ? 1.889 -7.252 -20.550 1.00 76.69 210 LEU A CA 1
ATOM 1746 C C . LEU A 1 210 ? 1.027 -8.353 -21.182 1.00 76.69 210 LEU A C 1
ATOM 1748 O O . LEU A 1 210 ? 0.309 -9.052 -20.463 1.00 76.69 210 LEU A O 1
ATOM 1752 N N . ASN A 1 211 ? 1.089 -8.505 -22.509 1.00 65.00 211 ASN A N 1
ATOM 1753 C CA . ASN A 1 211 ? 0.287 -9.462 -23.262 1.00 65.00 211 ASN A CA 1
ATOM 1754 C C . ASN A 1 211 ? 1.162 -10.306 -24.211 1.00 65.00 211 ASN A C 1
ATOM 1756 O O . ASN A 1 211 ? 1.274 -9.980 -25.393 1.00 65.00 211 ASN A O 1
ATOM 1760 N N . PRO A 1 212 ? 1.757 -11.412 -23.727 1.00 54.31 212 PRO A N 1
ATOM 1761 C CA . PRO A 1 212 ? 2.645 -12.249 -24.537 1.00 54.31 212 PRO A CA 1
ATOM 1762 C C . PRO A 1 212 ? 1.928 -12.975 -25.693 1.00 54.31 212 PRO A C 1
ATOM 1764 O O . PRO A 1 212 ? 2.593 -13.530 -26.557 1.00 54.31 212 PRO A O 1
ATOM 1767 N N . ASN A 1 213 ? 0.587 -12.954 -25.733 1.00 52.00 213 ASN A N 1
ATOM 1768 C CA . ASN A 1 213 ? -0.222 -13.557 -26.799 1.00 52.00 213 ASN A CA 1
ATOM 1769 C C . ASN A 1 213 ? -0.565 -12.581 -27.937 1.00 52.00 213 ASN A C 1
ATOM 1771 O O . ASN A 1 213 ? -1.372 -12.920 -28.804 1.00 52.00 213 ASN A O 1
ATOM 1775 N N . SER A 1 214 ? -0.025 -11.356 -27.948 1.00 52.41 214 SER A N 1
ATOM 1776 C CA . SER A 1 214 ? -0.135 -10.536 -29.154 1.00 52.41 214 SER A CA 1
ATOM 1777 C C . SER A 1 214 ? 0.682 -11.226 -30.247 1.00 52.41 214 SER A C 1
ATOM 1779 O O . SER A 1 214 ? 1.866 -11.468 -30.046 1.00 52.41 214 SER A O 1
ATOM 1781 N N . ASN A 1 215 ? 0.057 -11.549 -31.380 1.00 50.81 215 ASN A N 1
ATOM 1782 C CA . ASN A 1 215 ? 0.649 -12.220 -32.551 1.00 50.81 215 ASN A CA 1
ATOM 1783 C C . ASN A 1 215 ? 1.832 -11.464 -33.202 1.00 50.81 215 ASN A C 1
ATOM 1785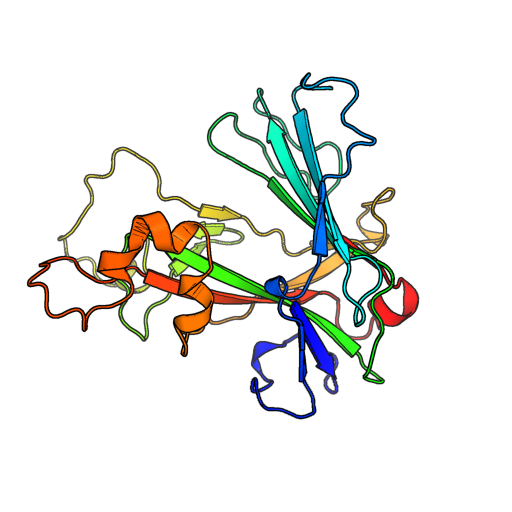 O O . ASN A 1 215 ? 2.211 -11.761 -34.332 1.00 50.81 215 ASN A O 1
ATOM 1789 N N . ASN A 1 216 ? 2.389 -10.470 -32.517 1.00 52.09 216 ASN A N 1
ATOM 1790 C CA . ASN A 1 216 ? 3.579 -9.761 -32.917 1.00 52.09 216 ASN A CA 1
ATOM 1791 C C . ASN A 1 216 ? 4.771 -10.419 -32.232 1.00 52.09 216 ASN A C 1
ATOM 1793 O O . ASN A 1 216 ? 4.851 -10.472 -31.006 1.00 52.09 216 ASN A O 1
ATOM 1797 N N . ASP A 1 217 ? 5.675 -10.893 -33.078 1.00 48.94 217 ASP A N 1
ATOM 1798 C CA . ASP A 1 217 ? 6.963 -11.541 -32.836 1.00 48.94 217 ASP A CA 1
ATOM 1799 C C . ASP A 1 217 ? 7.927 -10.636 -32.037 1.00 48.94 217 ASP A C 1
ATOM 1801 O O . ASP A 1 217 ? 9.000 -10.237 -32.486 1.00 48.94 217 ASP A O 1
ATOM 1805 N N . THR A 1 218 ? 7.508 -10.202 -30.850 1.00 55.12 218 THR A N 1
ATOM 1806 C CA . THR A 1 218 ? 8.327 -9.375 -29.976 1.00 55.12 218 THR A CA 1
ATOM 1807 C C . THR A 1 218 ? 9.116 -10.316 -29.082 1.00 55.12 218 THR A C 1
ATOM 1809 O O . THR A 1 218 ? 8.585 -10.971 -28.191 1.00 55.12 218 THR A O 1
ATOM 1812 N N . SER A 1 219 ? 10.429 -10.371 -29.292 1.00 62.00 219 SER A N 1
ATOM 1813 C CA . SER A 1 219 ? 11.405 -11.073 -28.444 1.00 62.00 219 SER A CA 1
ATOM 1814 C C . SER A 1 219 ? 11.503 -10.497 -27.015 1.00 62.00 219 SER A C 1
ATOM 1816 O O . SER A 1 219 ? 12.524 -10.641 -26.337 1.00 62.00 219 SER A O 1
ATOM 1818 N N . LEU A 1 220 ? 10.487 -9.756 -26.571 1.00 69.44 220 LEU A N 1
ATOM 1819 C CA . LEU A 1 220 ? 10.459 -9.011 -25.330 1.00 69.44 220 LEU A CA 1
ATOM 1820 C C . LEU A 1 220 ? 9.920 -9.908 -24.223 1.00 69.44 220 LEU A C 1
ATOM 1822 O O . LEU A 1 220 ? 8.773 -10.345 -24.233 1.00 69.44 220 LEU A O 1
ATOM 1826 N N . LYS A 1 221 ? 10.762 -10.160 -23.222 1.00 78.62 221 LYS A N 1
ATOM 1827 C CA . LYS A 1 221 ? 10.365 -10.943 -22.054 1.00 78.62 221 LYS A CA 1
ATOM 1828 C C . LYS A 1 221 ? 9.297 -10.196 -21.238 1.00 78.62 221 LYS A C 1
ATOM 1830 O O . LYS A 1 221 ? 9.388 -8.965 -21.117 1.00 78.62 221 LYS A O 1
ATOM 1835 N N . PRO A 1 222 ? 8.332 -10.903 -20.622 1.00 81.62 222 PRO A N 1
ATOM 1836 C CA . PRO A 1 222 ? 7.284 -10.266 -19.831 1.00 81.62 222 PRO A CA 1
ATOM 1837 C C . PRO A 1 222 ? 7.869 -9.484 -18.651 1.00 81.62 222 PRO A C 1
ATOM 1839 O O . PRO A 1 222 ? 8.969 -9.780 -18.170 1.00 81.62 222 PRO A O 1
ATOM 1842 N N . ILE A 1 223 ? 7.155 -8.453 -18.207 1.00 85.75 223 ILE A N 1
ATOM 1843 C CA . ILE A 1 223 ? 7.525 -7.712 -16.995 1.00 85.75 223 ILE A CA 1
ATOM 1844 C C . ILE A 1 223 ? 7.160 -8.501 -15.733 1.00 85.75 223 ILE A C 1
ATOM 1846 O O . ILE A 1 223 ? 6.179 -9.244 -15.705 1.00 85.75 223 ILE A O 1
ATOM 1850 N N . GLY A 1 224 ? 7.938 -8.318 -14.675 1.00 86.19 224 GLY A N 1
ATOM 1851 C CA . GLY A 1 224 ? 7.690 -8.898 -13.364 1.00 86.19 224 GLY A CA 1
ATOM 1852 C C . GLY A 1 224 ? 6.608 -8.105 -12.653 1.00 86.19 224 GLY A C 1
ATOM 1853 O O . GLY A 1 224 ? 6.714 -6.885 -12.519 1.00 86.19 224 GLY A O 1
ATOM 1854 N N . ILE A 1 225 ? 5.560 -8.797 -12.211 1.00 88.69 225 ILE A N 1
ATOM 1855 C CA . ILE A 1 225 ? 4.423 -8.199 -11.510 1.00 88.69 225 ILE A CA 1
ATOM 1856 C C . ILE A 1 225 ? 4.141 -9.013 -10.261 1.00 88.69 225 ILE A C 1
ATOM 1858 O O . ILE A 1 225 ? 3.969 -10.231 -10.343 1.00 88.69 225 ILE A O 1
ATOM 1862 N N . ARG A 1 226 ? 4.076 -8.343 -9.114 1.00 90.50 226 ARG A N 1
ATOM 1863 C CA . ARG A 1 226 ? 3.809 -8.973 -7.824 1.00 90.50 226 ARG A CA 1
ATOM 1864 C C . ARG A 1 226 ? 2.873 -8.140 -6.973 1.00 90.50 226 ARG A C 1
ATOM 1866 O O . ARG A 1 226 ? 2.926 -6.913 -7.001 1.00 90.50 226 ARG A O 1
ATOM 1873 N N . LEU A 1 227 ? 2.021 -8.823 -6.223 1.00 90.12 227 LEU A N 1
ATOM 1874 C CA . LEU A 1 227 ? 1.065 -8.218 -5.311 1.00 90.12 227 LEU A CA 1
ATOM 1875 C C . LEU A 1 227 ? 1.549 -8.415 -3.878 1.00 90.12 227 LEU A C 1
ATOM 1877 O O . LEU A 1 227 ? 1.815 -9.535 -3.459 1.00 90.12 227 LEU A O 1
ATOM 1881 N N . LEU A 1 228 ? 1.652 -7.334 -3.114 1.00 90.81 228 LEU A N 1
ATOM 1882 C CA . LEU A 1 228 ? 1.921 -7.397 -1.683 1.00 90.81 228 LEU A CA 1
ATOM 1883 C C . LEU A 1 228 ? 0.677 -6.967 -0.920 1.00 90.81 228 LEU A C 1
ATOM 1885 O O . LEU A 1 228 ? 0.230 -5.828 -1.050 1.00 90.81 228 LEU A O 1
ATOM 1889 N N . ASN A 1 229 ? 0.151 -7.866 -0.096 1.00 90.94 229 ASN A N 1
ATOM 1890 C CA . ASN A 1 229 ? -0.910 -7.525 0.840 1.00 90.94 229 ASN A CA 1
ATOM 1891 C C . ASN A 1 229 ? -0.296 -6.846 2.069 1.00 90.94 229 ASN A C 1
ATOM 1893 O O . ASN A 1 229 ? 0.690 -7.322 2.629 1.00 90.94 229 ASN A O 1
ATOM 1897 N N . VAL A 1 230 ? -0.885 -5.735 2.483 1.00 91.69 230 VAL A N 1
ATOM 1898 C CA . VAL A 1 230 ? -0.490 -4.939 3.643 1.00 91.69 230 VAL A CA 1
ATOM 1899 C C . VAL A 1 230 ? -1.723 -4.778 4.513 1.00 91.69 230 VAL A C 1
ATOM 1901 O O . VAL A 1 230 ? -2.765 -4.354 4.024 1.00 91.69 230 VAL A O 1
ATOM 1904 N N . SER A 1 231 ? -1.629 -5.137 5.785 1.00 91.50 231 SER A N 1
ATOM 1905 C CA . SER A 1 231 ? -2.748 -5.079 6.727 1.00 91.50 231 SER A CA 1
ATOM 1906 C C . SER A 1 231 ? -2.418 -4.132 7.867 1.00 91.50 231 SER A C 1
ATOM 1908 O O . SER A 1 231 ? -1.292 -4.124 8.369 1.00 91.50 231 SER A O 1
ATOM 1910 N N . PHE A 1 232 ? -3.391 -3.320 8.267 1.00 91.19 232 PHE A N 1
ATOM 1911 C CA . PHE A 1 232 ? -3.190 -2.296 9.285 1.00 91.19 232 PHE A CA 1
ATOM 1912 C C . PHE A 1 232 ? -3.711 -2.770 10.635 1.00 91.19 232 PHE A C 1
ATOM 1914 O O . PHE A 1 232 ? -4.831 -3.279 10.730 1.00 91.19 232 PHE A O 1
ATOM 1921 N N . GLY A 1 233 ? -2.917 -2.546 11.680 1.00 87.88 233 GLY A N 1
ATOM 1922 C CA . GLY A 1 233 ? -3.318 -2.767 13.060 1.00 87.88 233 GLY A CA 1
ATOM 1923 C C . GLY A 1 233 ? -2.383 -3.656 13.858 1.00 87.88 233 GLY A C 1
ATOM 1924 O O . GLY A 1 233 ? -1.454 -4.278 13.350 1.00 87.88 233 GLY A O 1
ATOM 1925 N N . THR A 1 234 ? -2.679 -3.734 15.144 1.00 84.50 234 THR A N 1
ATOM 1926 C CA . THR A 1 234 ? -2.078 -4.683 16.072 1.00 84.50 234 THR A CA 1
ATOM 1927 C C . THR A 1 234 ? -3.143 -5.701 16.481 1.00 84.50 234 THR A C 1
ATOM 1929 O O . THR A 1 234 ? -4.320 -5.364 16.589 1.00 84.50 234 THR A O 1
ATOM 1932 N N . SER A 1 235 ? -2.766 -6.951 16.730 1.00 81.62 235 SER A N 1
ATOM 1933 C CA . SER A 1 235 ? -3.691 -7.939 17.296 1.00 81.62 235 SER A CA 1
ATOM 1934 C C . SER A 1 235 ? -4.366 -7.407 18.562 1.00 81.62 235 SER A C 1
ATOM 1936 O O . SER A 1 235 ? -3.713 -6.759 19.382 1.00 81.62 235 SER A O 1
ATOM 1938 N N . THR A 1 236 ? -5.658 -7.679 18.749 1.00 76.62 236 THR A N 1
ATOM 1939 C CA . THR A 1 236 ? -6.467 -7.342 19.945 1.00 76.62 236 THR A CA 1
ATOM 1940 C C . THR A 1 236 ? -6.766 -5.869 20.185 1.00 76.62 236 THR A C 1
ATOM 1942 O O . THR A 1 236 ? -7.433 -5.511 21.157 1.00 76.62 236 THR A O 1
ATOM 1945 N N . ASP A 1 237 ? -6.339 -4.979 19.293 1.00 75.12 237 ASP A N 1
ATOM 1946 C CA . ASP A 1 237 ? -6.506 -3.544 19.509 1.00 75.12 237 ASP A CA 1
ATOM 1947 C C . ASP A 1 237 ? -7.910 -3.017 19.152 1.00 75.12 237 ASP A C 1
ATOM 1949 O O . ASP A 1 237 ? -8.355 -2.001 19.714 1.00 75.12 237 ASP A O 1
ATOM 1953 N N . GLY A 1 238 ? -8.611 -3.697 18.234 1.00 71.00 238 GLY A N 1
ATOM 1954 C CA . GLY A 1 238 ? -9.836 -3.211 17.595 1.00 71.00 238 GLY A CA 1
ATOM 1955 C C . GLY A 1 238 ? -9.687 -1.778 17.072 1.00 71.00 238 GLY A C 1
ATOM 1956 O O . GLY A 1 238 ? -10.633 -0.993 17.158 1.00 71.00 238 GLY A O 1
ATOM 1957 N N . PHE A 1 239 ? -8.476 -1.380 16.654 1.00 72.31 239 PHE A N 1
ATOM 1958 C CA . PHE A 1 239 ? -8.117 0.040 16.614 1.00 72.31 239 PHE A CA 1
ATOM 1959 C C . PHE A 1 239 ? -8.956 0.827 15.618 1.00 72.31 239 PHE A C 1
ATOM 1961 O O . PHE A 1 239 ? -9.378 1.935 15.940 1.00 72.31 239 PHE A O 1
ATOM 1968 N N . TYR A 1 240 ? -9.243 0.249 14.451 1.00 74.19 240 TYR A N 1
ATOM 1969 C CA . TYR A 1 240 ? -9.988 0.954 13.424 1.00 74.19 240 TYR A CA 1
ATOM 1970 C C . TYR A 1 240 ? -11.426 1.239 13.853 1.00 74.19 240 TYR A C 1
ATOM 1972 O O . TYR A 1 240 ? -11.917 2.347 13.666 1.00 74.19 240 TYR A O 1
ATOM 1980 N N . ALA A 1 241 ? -12.083 0.279 14.510 1.00 70.06 241 ALA A N 1
ATOM 1981 C CA . ALA A 1 241 ? -13.431 0.476 15.039 1.00 70.06 241 ALA A CA 1
ATOM 1982 C C . ALA A 1 241 ? -13.499 1.651 16.038 1.00 70.06 241 ALA A C 1
ATOM 1984 O O . ALA A 1 241 ? -14.531 2.315 16.137 1.00 70.06 241 ALA A O 1
ATOM 1985 N N . LYS A 1 242 ? -12.395 1.933 16.747 1.00 74.75 242 LYS A N 1
ATOM 1986 C CA . LYS A 1 242 ? -12.284 3.030 17.722 1.00 74.75 242 LYS A CA 1
ATOM 1987 C C . LYS A 1 242 ? -11.873 4.359 17.086 1.00 74.75 242 LYS A C 1
ATOM 1989 O O . LYS A 1 242 ? -12.493 5.374 17.385 1.00 74.75 242 LYS A O 1
ATOM 1994 N N . SER A 1 243 ? -10.830 4.373 16.252 1.00 79.12 243 SER A N 1
ATOM 1995 C CA . SER A 1 243 ? -10.284 5.611 15.674 1.00 79.12 243 SER A CA 1
ATOM 1996 C C . SER A 1 243 ? -11.018 6.064 14.421 1.00 79.12 243 SER A C 1
ATOM 1998 O O . SER A 1 243 ? -11.023 7.252 14.116 1.00 79.12 243 SER A O 1
ATOM 2000 N N . LYS A 1 244 ? -11.590 5.116 13.666 1.00 84.69 244 LYS A N 1
ATOM 2001 C CA . LYS A 1 244 ? -12.095 5.303 12.298 1.00 84.69 244 LYS A CA 1
ATOM 2002 C C . LYS A 1 244 ? -11.077 5.978 11.377 1.00 84.69 244 LYS A C 1
ATOM 2004 O O . LYS A 1 244 ? -11.438 6.620 10.393 1.00 84.69 244 LYS A O 1
ATOM 2009 N N . PHE A 1 245 ? -9.794 5.815 11.686 1.00 86.50 245 PHE A N 1
ATOM 2010 C CA . PHE A 1 245 ? -8.717 6.557 11.056 1.00 86.50 245 PHE A CA 1
ATOM 2011 C C . PHE A 1 245 ? -7.458 5.709 10.923 1.00 86.50 245 PHE A C 1
ATOM 2013 O O . PHE A 1 245 ? -7.029 5.071 11.891 1.00 86.50 245 PHE A O 1
ATOM 2020 N N . ILE A 1 246 ? -6.871 5.728 9.727 1.00 89.12 246 ILE A N 1
ATOM 2021 C CA . ILE A 1 246 ? -5.566 5.144 9.406 1.00 89.12 246 ILE A CA 1
ATOM 2022 C C . ILE A 1 246 ? -4.819 6.152 8.551 1.00 89.12 246 ILE A C 1
ATOM 2024 O O . ILE A 1 246 ? -5.349 6.595 7.537 1.00 89.12 246 ILE A O 1
ATOM 2028 N N . VAL A 1 247 ? -3.574 6.439 8.909 1.00 90.50 247 VAL A N 1
ATOM 2029 C CA . VAL A 1 247 ? -2.590 7.007 7.991 1.00 90.50 247 VAL A CA 1
ATOM 2030 C C . VAL A 1 247 ? -1.341 6.146 7.988 1.00 90.50 247 VAL A C 1
ATOM 2032 O O . VAL A 1 247 ? -0.859 5.745 9.049 1.00 90.50 247 VAL A O 1
ATOM 2035 N N . TRP A 1 248 ? -0.845 5.828 6.803 1.00 91.69 248 TRP A N 1
ATOM 2036 C CA . TRP A 1 248 ? 0.338 5.004 6.604 1.00 91.69 248 TRP A CA 1
ATOM 2037 C C . TRP A 1 248 ? 1.264 5.669 5.597 1.00 91.69 248 TRP A C 1
ATOM 2039 O O . TRP A 1 248 ? 0.745 6.097 4.539 1.00 91.69 248 TRP A O 1
#

Secondary structure (DSSP, 8-state):
-EEEE-TT-S--GGGS-TT-TTEEE--GGGSEEEE-GGG-S-SS-BTTEEEEEEEEEETTEEEEEEEEEEESS-EE-SSTT-PEE-TTT--EEEEEEESPPP-STTEEEEEEEEEEESS---TT--EEEETTEEEEEEESHHHH-----S-S--SSPPPEEE--SEEES-SS---STTEEEEEE-SS-B--S-THHHHTSHHHHHHHHHH-TTSSS---PPPPEEEEEEEEES-TT--HHHHH-EEE-

InterPro domains:
  IPR029382 Glycosylated lysosomal membrane protein [PF15065] (1-248)
  IPR029382 Glycosylated lysosomal membrane protein [PTHR31981] (1-248)

Radius of gyration: 19.42 Å; chains: 1; bounding box: 48×48×54 Å

pLDDT: mean 78.57, std 12.81, range [37.28, 93.0]

Organism: Schistosoma bovis (NCBI:txid6184)